Protein AF-A0A935SAB5-F1 (afdb_monomer_lite)

pLDDT: mean 73.5, std 10.61, range [36.78, 90.38]

Structure (mmCIF, N/CA/C/O backbone):
data_AF-A0A935SAB5-F1
#
_entry.id   AF-A0A935SAB5-F1
#
loop_
_atom_site.group_PDB
_atom_site.id
_atom_site.type_symbol
_atom_site.label_atom_id
_atom_site.label_alt_id
_atom_site.label_comp_id
_atom_site.label_asym_id
_atom_site.label_entity_id
_atom_site.label_seq_id
_atom_site.pdbx_PDB_ins_code
_atom_site.Cartn_x
_atom_site.Cartn_y
_atom_site.Cartn_z
_atom_site.occupancy
_atom_site.B_iso_or_equiv
_atom_site.auth_seq_id
_atom_site.auth_comp_id
_atom_site.auth_asym_id
_atom_site.auth_atom_id
_atom_site.pdbx_PDB_model_num
ATOM 1 N N . MET A 1 1 ? -14.886 -8.881 -11.255 1.00 47.62 1 MET A N 1
ATOM 2 C CA . MET A 1 1 ? -16.362 -9.005 -11.170 1.00 47.62 1 MET A CA 1
ATOM 3 C C . MET A 1 1 ? -16.833 -10.414 -10.805 1.00 47.62 1 MET A C 1
ATOM 5 O O . MET A 1 1 ? -17.696 -10.509 -9.945 1.00 47.62 1 MET A O 1
ATOM 9 N N . ALA A 1 2 ? -16.255 -11.492 -11.357 1.00 49.75 2 ALA A N 1
ATOM 10 C CA . ALA A 1 2 ? -16.643 -12.875 -11.023 1.00 49.75 2 ALA A CA 1
ATOM 11 C C . ALA A 1 2 ? -16.592 -13.196 -9.513 1.00 49.75 2 ALA A C 1
ATOM 13 O O . ALA A 1 2 ? -17.530 -13.760 -8.965 1.00 49.75 2 ALA A O 1
ATOM 14 N N . THR A 1 3 ? -15.548 -12.751 -8.812 1.00 53.59 3 THR A N 1
ATOM 15 C CA . THR A 1 3 ? -15.378 -12.942 -7.360 1.00 53.59 3 THR A CA 1
ATOM 16 C C . THR A 1 3 ? -16.497 -12.302 -6.537 1.00 53.59 3 THR A C 1
ATOM 18 O O . THR A 1 3 ? -16.946 -12.887 -5.556 1.00 53.59 3 THR A O 1
ATOM 21 N N . LEU A 1 4 ? -16.963 -11.115 -6.943 1.00 54.09 4 LEU A N 1
ATOM 22 C CA . LEU A 1 4 ? -18.023 -10.380 -6.248 1.00 54.09 4 LEU A CA 1
ATOM 23 C C . LEU A 1 4 ? -19.383 -11.049 -6.472 1.00 54.09 4 LEU A C 1
ATOM 25 O O . LEU A 1 4 ? -20.092 -11.299 -5.506 1.00 54.09 4 LEU A O 1
ATOM 29 N N . LEU A 1 5 ? -19.704 -11.424 -7.715 1.00 59.41 5 LEU A N 1
ATOM 30 C CA . LEU A 1 5 ? -20.964 -12.100 -8.049 1.00 59.41 5 LEU A CA 1
ATOM 31 C C . LEU A 1 5 ? -21.084 -13.471 -7.374 1.00 59.41 5 LEU A C 1
ATOM 33 O O . LEU A 1 5 ? -22.124 -13.792 -6.808 1.00 59.41 5 LEU A O 1
ATOM 37 N N . ILE A 1 6 ? -20.004 -14.255 -7.374 1.00 59.94 6 ILE A N 1
ATOM 38 C CA . ILE A 1 6 ? -19.988 -15.594 -6.775 1.00 59.94 6 ILE A CA 1
ATOM 39 C C . ILE A 1 6 ? -20.016 -15.512 -5.240 1.00 59.94 6 ILE A C 1
ATOM 41 O O . ILE A 1 6 ? -20.687 -16.316 -4.600 1.00 59.94 6 ILE A O 1
ATOM 45 N N . SER A 1 7 ? -19.348 -14.524 -4.633 1.00 54.41 7 SER A N 1
ATOM 46 C CA . SER A 1 7 ? -19.385 -14.348 -3.171 1.00 54.41 7 SER A CA 1
ATOM 47 C C . SER A 1 7 ? -20.744 -13.838 -2.681 1.00 54.41 7 SER A C 1
ATOM 49 O O . SER A 1 7 ? -21.218 -14.297 -1.647 1.00 54.41 7 SER A O 1
ATOM 51 N N . ILE A 1 8 ? -21.392 -12.932 -3.424 1.00 59.44 8 ILE A N 1
ATOM 52 C CA . ILE A 1 8 ? -22.736 -12.424 -3.098 1.00 59.44 8 ILE A CA 1
ATOM 53 C C . ILE A 1 8 ? -23.792 -13.522 -3.311 1.00 59.44 8 ILE A C 1
ATOM 55 O O . ILE A 1 8 ? -24.660 -13.703 -2.460 1.00 59.44 8 ILE A O 1
ATOM 59 N N . GLY A 1 9 ? -23.680 -14.313 -4.384 1.00 60.00 9 GLY A N 1
ATOM 60 C CA . GLY A 1 9 ? -24.543 -15.477 -4.616 1.00 60.00 9 GLY A CA 1
ATOM 61 C C . GLY A 1 9 ? -24.367 -16.579 -3.564 1.00 60.00 9 GLY A C 1
ATOM 62 O O . GLY A 1 9 ? -25.350 -17.148 -3.096 1.00 60.00 9 GLY A O 1
ATOM 63 N N . GLY A 1 10 ? -23.130 -16.830 -3.122 1.00 56.94 10 GLY A N 1
ATOM 64 C CA . GLY A 1 10 ? -22.835 -17.767 -2.034 1.00 56.94 10 GLY A CA 1
ATOM 65 C C . GLY A 1 10 ? -23.383 -17.321 -0.674 1.00 56.94 10 GLY A C 1
ATOM 66 O O . GLY A 1 10 ? -23.793 -18.167 0.116 1.00 56.94 10 GLY A O 1
ATOM 67 N N . LEU A 1 11 ? -23.448 -16.007 -0.424 1.00 55.75 11 LEU A N 1
ATOM 68 C CA . LEU A 1 11 ? -24.070 -15.439 0.778 1.00 55.75 11 LEU A CA 1
ATOM 69 C C . LEU A 1 11 ? -25.593 -15.636 0.791 1.00 55.75 11 LEU A C 1
ATOM 71 O O . LEU A 1 11 ? -26.170 -15.886 1.842 1.00 55.75 11 LEU A O 1
ATOM 75 N N . TYR A 1 12 ? -26.237 -15.535 -0.376 1.00 60.00 12 TYR A N 1
ATOM 76 C CA . TYR A 1 12 ? -27.690 -15.690 -0.514 1.00 60.00 12 TYR A CA 1
ATOM 77 C C . TYR A 1 12 ? -28.152 -17.146 -0.357 1.00 60.00 12 TYR A C 1
ATOM 79 O O . TYR A 1 12 ? -29.256 -17.396 0.116 1.00 60.00 12 TYR A O 1
ATOM 87 N N . LEU A 1 13 ? -27.306 -18.108 -0.742 1.00 59.59 13 LEU A N 1
ATOM 88 C CA . LEU A 1 13 ? -27.590 -19.543 -0.627 1.00 59.59 13 LEU A CA 1
ATOM 89 C C . LEU A 1 13 ? -27.297 -20.113 0.774 1.00 59.59 13 LEU A C 1
ATOM 91 O O . LEU A 1 13 ? -27.900 -21.115 1.148 1.00 59.59 13 LEU A O 1
ATOM 95 N N . TYR A 1 14 ? -26.406 -19.483 1.552 1.00 59.47 14 TYR A N 1
ATOM 96 C CA . TYR A 1 14 ? -26.033 -19.915 2.908 1.00 59.47 14 TYR A CA 1
ATOM 97 C C . TYR A 1 14 ? -25.941 -18.720 3.882 1.00 59.47 14 TYR A C 1
ATOM 99 O O . TYR A 1 14 ? -24.835 -18.308 4.243 1.00 59.47 14 TYR A O 1
ATOM 107 N N . PRO A 1 15 ? -27.083 -18.163 4.329 1.00 54.88 15 PRO A N 1
ATOM 108 C CA . PRO A 1 15 ? -27.139 -16.893 5.066 1.00 54.88 15 PRO A CA 1
ATOM 109 C C . PRO A 1 15 ? -26.496 -16.907 6.469 1.00 54.88 15 PRO A C 1
ATOM 111 O O . PRO A 1 15 ? -26.133 -15.850 6.972 1.00 54.88 15 PRO A O 1
ATOM 114 N N . GLU A 1 16 ? -26.291 -18.078 7.079 1.00 53.91 16 GLU A N 1
ATOM 115 C CA . GLU A 1 16 ? -25.794 -18.227 8.465 1.00 53.91 16 GLU A CA 1
ATOM 116 C C . GLU A 1 16 ? -24.406 -18.905 8.551 1.00 53.91 16 GLU A C 1
ATOM 118 O O . GLU A 1 16 ? -23.943 -19.259 9.634 1.00 53.91 16 GLU A O 1
ATOM 123 N N . SER A 1 17 ? -23.714 -19.132 7.423 1.00 60.28 17 SER A N 1
ATOM 124 C CA . SER A 1 17 ? -22.485 -19.942 7.406 1.00 60.28 17 SER A CA 1
ATOM 125 C C . SER A 1 17 ? -21.301 -19.275 6.703 1.00 60.28 17 SER A C 1
ATOM 127 O O . SER A 1 17 ? -21.363 -18.895 5.534 1.00 60.28 17 SER A O 1
ATOM 129 N N . ILE A 1 18 ? -20.156 -19.243 7.398 1.00 61.41 18 ILE A N 1
ATOM 130 C CA . ILE A 1 18 ? -18.838 -18.782 6.904 1.00 61.41 18 ILE A CA 1
ATOM 131 C C . ILE A 1 18 ? -18.375 -19.589 5.671 1.00 61.41 18 ILE A C 1
ATOM 133 O O . ILE A 1 18 ? -17.545 -19.133 4.879 1.00 61.41 18 ILE A O 1
ATOM 137 N N . ILE A 1 19 ? -18.958 -20.773 5.471 1.00 69.38 19 ILE A N 1
ATOM 138 C CA . ILE A 1 19 ? -18.684 -21.681 4.359 1.00 69.38 19 ILE A CA 1
ATOM 139 C C . ILE A 1 19 ? -19.044 -21.031 3.011 1.00 69.38 19 ILE A C 1
ATOM 141 O O . ILE A 1 19 ? -18.269 -21.148 2.063 1.00 69.38 19 ILE A O 1
ATOM 145 N N . GLY A 1 20 ? -20.149 -20.280 2.925 1.00 66.75 20 GLY A N 1
ATOM 146 C CA . GLY A 1 20 ? -20.590 -19.618 1.687 1.00 66.75 20 GLY A CA 1
ATOM 147 C C . GLY A 1 20 ? -19.532 -18.670 1.094 1.00 66.75 20 GLY A C 1
ATOM 148 O O . GLY A 1 20 ? -19.089 -18.879 -0.041 1.00 66.75 20 GLY A O 1
ATOM 149 N N . PRO A 1 21 ? -19.039 -17.675 1.858 1.00 68.06 21 PRO A N 1
ATOM 150 C CA . PRO A 1 21 ? -17.931 -16.815 1.439 1.00 68.06 21 PRO A CA 1
ATOM 151 C C . PRO A 1 21 ? -16.634 -17.566 1.097 1.00 68.06 21 PRO A C 1
ATOM 153 O O . PRO A 1 21 ? -15.931 -17.178 0.160 1.00 68.06 21 PRO A O 1
ATOM 156 N N . MET A 1 22 ? -16.289 -18.625 1.843 1.00 73.69 22 MET A N 1
ATOM 157 C CA . MET A 1 22 ? -15.061 -19.398 1.606 1.00 73.69 22 MET A CA 1
ATOM 158 C C . MET A 1 22 ? -15.106 -20.141 0.269 1.00 73.69 22 MET A C 1
ATOM 160 O O . MET A 1 22 ? -14.193 -19.990 -0.546 1.00 73.69 22 MET A O 1
ATOM 164 N N . TYR A 1 23 ? -16.184 -20.884 0.006 1.00 74.75 23 TYR A N 1
ATOM 165 C CA . TYR A 1 23 ? -16.360 -21.587 -1.265 1.00 74.75 23 TYR A CA 1
ATOM 166 C C . TYR A 1 23 ? -16.525 -20.616 -2.433 1.00 74.75 23 TYR A C 1
ATOM 168 O O . TYR A 1 23 ? -15.994 -20.869 -3.514 1.00 74.75 23 TYR A O 1
ATOM 176 N N . GLY A 1 24 ? -17.171 -19.466 -2.218 1.00 71.75 24 GLY A N 1
ATOM 177 C CA . GLY A 1 24 ? -17.286 -18.437 -3.246 1.00 71.75 24 GLY A CA 1
ATOM 178 C C . GLY A 1 24 ? -15.927 -17.882 -3.692 1.00 71.75 24 GLY A C 1
ATOM 179 O O . GLY A 1 24 ? -15.671 -17.728 -4.891 1.00 71.75 24 GLY A O 1
ATOM 180 N N . ARG A 1 25 ? -15.003 -17.654 -2.749 1.00 73.19 25 ARG A N 1
ATOM 181 C CA . ARG A 1 25 ? -13.617 -17.252 -3.050 1.00 73.19 25 ARG A CA 1
ATOM 182 C C . ARG A 1 25 ? -12.819 -18.361 -3.736 1.00 73.19 25 ARG A C 1
ATOM 184 O O . ARG A 1 25 ? -12.090 -18.077 -4.682 1.00 73.19 25 ARG A O 1
ATOM 191 N N . LEU A 1 26 ? -12.980 -19.610 -3.303 1.00 79.38 26 LEU A N 1
ATOM 192 C CA . LEU A 1 26 ? -12.281 -20.751 -3.898 1.00 79.38 26 LEU A CA 1
ATOM 193 C C . LEU A 1 26 ? -12.718 -20.989 -5.354 1.00 79.38 26 LEU A C 1
ATOM 195 O O . LEU A 1 26 ? -11.876 -21.077 -6.246 1.00 79.38 26 LEU A O 1
ATOM 199 N N . LEU A 1 27 ? -14.030 -21.019 -5.611 1.00 78.94 27 LEU A N 1
ATOM 200 C CA . LEU A 1 27 ? -14.593 -21.237 -6.948 1.00 78.94 27 LEU A CA 1
ATOM 201 C C . LEU A 1 27 ? -14.247 -20.103 -7.911 1.00 78.94 27 LEU A C 1
ATOM 203 O O . LEU A 1 27 ? -13.854 -20.348 -9.050 1.00 78.94 27 LEU A O 1
ATOM 207 N N . SER A 1 28 ? -14.346 -18.854 -7.457 1.00 75.12 28 SER A N 1
ATOM 208 C CA . SER A 1 28 ? -13.940 -17.713 -8.280 1.00 75.12 28 SER A CA 1
ATOM 209 C C . SER A 1 28 ? -12.442 -17.730 -8.594 1.00 75.12 28 SER A C 1
ATOM 211 O O . SER A 1 28 ? -12.066 -17.451 -9.732 1.00 75.12 28 SER A O 1
ATOM 213 N N . GLY A 1 29 ? -11.595 -18.123 -7.636 1.00 78.75 29 GLY A N 1
ATOM 214 C CA . GLY A 1 29 ? -10.169 -18.347 -7.868 1.00 78.75 29 GLY A CA 1
ATOM 215 C C . GLY A 1 29 ? -9.909 -19.424 -8.924 1.00 78.75 29 GLY A C 1
ATOM 216 O O . GLY A 1 29 ? -9.123 -19.200 -9.842 1.00 78.75 29 GLY A O 1
ATOM 217 N N . ALA A 1 30 ? -10.623 -20.550 -8.852 1.00 83.94 30 ALA A N 1
ATOM 218 C CA . ALA A 1 30 ? -10.507 -21.636 -9.823 1.00 83.94 30 ALA A CA 1
ATOM 219 C C . ALA A 1 30 ? -10.911 -21.201 -11.244 1.00 83.94 30 ALA A C 1
ATOM 221 O O . ALA A 1 30 ? -10.199 -21.493 -12.202 1.00 83.94 30 ALA A O 1
ATOM 222 N N . ILE A 1 31 ? -12.004 -20.446 -11.392 1.00 83.94 31 ILE A N 1
ATOM 223 C CA . ILE A 1 31 ? -12.450 -19.931 -12.698 1.00 83.94 31 ILE A CA 1
ATOM 224 C C . ILE A 1 31 ? -11.407 -18.980 -13.297 1.00 83.94 31 ILE A C 1
ATOM 226 O O . ILE A 1 31 ? -11.062 -19.104 -14.473 1.00 83.94 31 ILE A O 1
ATOM 230 N N . ILE A 1 32 ? -10.871 -18.055 -12.492 1.00 83.62 32 ILE A N 1
ATOM 231 C CA . ILE A 1 32 ? -9.823 -17.128 -12.941 1.00 83.62 32 ILE A CA 1
ATOM 232 C C . ILE A 1 32 ? -8.566 -17.903 -13.346 1.00 83.62 32 ILE A C 1
ATOM 234 O O . ILE A 1 32 ? -7.975 -17.591 -14.377 1.00 83.62 32 ILE A O 1
ATOM 238 N N . PHE A 1 33 ? -8.181 -18.926 -12.578 1.00 85.31 33 PHE A N 1
ATOM 239 C CA . PHE A 1 33 ? -7.038 -19.779 -12.891 1.00 85.31 33 PHE A CA 1
ATOM 240 C C . PHE A 1 33 ? -7.212 -20.497 -14.235 1.00 85.31 33 PHE A C 1
ATOM 242 O O . PHE A 1 33 ? -6.309 -20.456 -15.068 1.00 85.31 33 PHE A O 1
ATOM 249 N N . ILE A 1 34 ? -8.387 -21.084 -14.485 1.00 87.75 34 ILE A N 1
ATOM 250 C CA . ILE A 1 34 ? -8.698 -21.759 -15.751 1.00 87.75 34 ILE A CA 1
ATOM 251 C C . ILE A 1 34 ? -8.645 -20.764 -1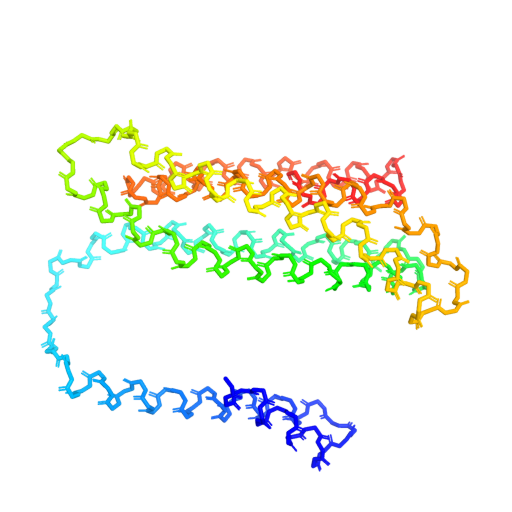6.917 1.00 87.75 34 ILE A C 1
ATOM 253 O O . ILE A 1 34 ? -7.966 -21.016 -17.911 1.00 87.75 34 ILE A O 1
ATOM 257 N N . MET A 1 35 ? -9.301 -19.606 -16.791 1.00 85.25 35 MET A N 1
ATOM 258 C CA . MET A 1 35 ? -9.272 -18.566 -17.826 1.00 85.25 35 MET A CA 1
ATOM 259 C C . MET A 1 35 ? -7.850 -18.067 -18.107 1.00 85.25 35 MET A C 1
ATOM 261 O O . MET A 1 35 ? -7.454 -17.951 -19.267 1.00 85.25 35 MET A O 1
ATOM 265 N N . ALA A 1 36 ? -7.073 -17.789 -17.057 1.00 83.31 36 ALA A N 1
ATOM 266 C CA . ALA A 1 36 ? -5.693 -17.338 -17.183 1.00 83.31 36 ALA A CA 1
ATOM 267 C C . ALA A 1 36 ? -4.823 -18.399 -17.864 1.00 83.31 36 ALA A C 1
ATOM 269 O O . ALA A 1 36 ? -4.041 -18.058 -18.747 1.00 83.31 36 ALA A O 1
ATOM 270 N N . HIS A 1 37 ? -5.000 -19.677 -17.514 1.00 84.75 37 HIS A N 1
ATOM 271 C CA . HIS A 1 37 ? -4.293 -20.789 -18.141 1.00 84.75 37 HIS A CA 1
ATOM 272 C C . HIS A 1 37 ? -4.598 -20.885 -19.642 1.00 84.75 37 HIS A C 1
ATOM 274 O O . HIS A 1 37 ? -3.669 -20.956 -20.444 1.00 84.75 37 HIS A O 1
ATOM 280 N N . PHE A 1 38 ? -5.871 -20.791 -20.045 1.00 86.69 38 PHE A N 1
ATOM 281 C CA . PHE A 1 38 ? -6.254 -20.787 -21.464 1.00 86.69 38 PHE A CA 1
ATOM 282 C C . PHE A 1 38 ? -5.609 -19.638 -22.248 1.00 86.69 38 PHE A C 1
ATOM 284 O O . PHE A 1 38 ? -5.128 -19.840 -23.363 1.00 86.69 38 PHE A O 1
ATOM 291 N N . ILE A 1 39 ? -5.564 -18.437 -21.667 1.00 86.00 39 ILE A N 1
ATOM 292 C CA . ILE A 1 39 ? -4.906 -17.279 -22.286 1.00 86.00 39 ILE A CA 1
ATOM 293 C C . ILE A 1 39 ? -3.393 -17.517 -22.390 1.00 86.00 39 ILE A C 1
ATOM 295 O O . ILE A 1 39 ? -2.808 -17.275 -23.445 1.00 86.00 39 ILE A O 1
ATOM 299 N N . PHE A 1 40 ? -2.763 -18.035 -21.333 1.00 82.44 40 PHE A N 1
ATOM 300 C CA . PHE A 1 40 ? -1.322 -18.295 -21.304 1.00 82.44 40 PHE A CA 1
ATOM 301 C C . PHE A 1 40 ? -0.888 -19.341 -22.330 1.00 82.44 40 PHE A C 1
ATOM 303 O O . PHE A 1 40 ? 0.136 -19.159 -22.979 1.00 82.44 40 PHE A O 1
ATOM 310 N N . VAL A 1 41 ? -1.668 -20.409 -22.510 1.00 83.06 41 VAL A N 1
ATOM 311 C CA . VAL A 1 41 ? -1.383 -21.446 -23.515 1.00 83.06 41 VAL A CA 1
ATOM 312 C C . VAL A 1 41 ? -1.586 -20.911 -24.935 1.00 83.06 41 VAL A C 1
ATOM 314 O O . VAL A 1 41 ? -0.841 -21.276 -25.839 1.00 83.06 41 VAL A O 1
ATOM 317 N N . LYS A 1 42 ? -2.563 -20.018 -25.143 1.00 81.62 42 LYS A N 1
ATOM 318 C CA . LYS A 1 42 ? -2.869 -19.462 -26.469 1.00 81.62 42 LYS A CA 1
ATOM 319 C C . LYS A 1 42 ? -1.864 -18.404 -26.941 1.00 81.62 42 LYS A C 1
ATOM 321 O O . LYS A 1 42 ? -1.620 -18.310 -28.140 1.00 81.62 42 LYS A O 1
ATOM 326 N N . TYR A 1 43 ? -1.311 -17.602 -26.030 1.00 82.25 43 TYR A N 1
ATOM 327 C CA . TYR A 1 43 ? -0.453 -16.456 -26.373 1.00 82.25 43 TYR A CA 1
ATOM 328 C C . TYR A 1 43 ? 0.991 -16.561 -25.853 1.00 82.25 43 TYR A C 1
ATOM 330 O O . TYR A 1 43 ? 1.817 -15.714 -26.186 1.00 82.25 43 TYR A O 1
ATOM 338 N N . GLY A 1 44 ? 1.316 -17.567 -25.039 1.00 75.38 44 GLY A N 1
ATOM 339 C CA . GLY A 1 44 ? 2.631 -17.727 -24.422 1.00 75.38 44 GLY A CA 1
ATOM 340 C C . GLY A 1 44 ? 3.460 -18.847 -25.049 1.00 75.38 44 GLY A C 1
ATOM 341 O O . GLY A 1 44 ? 2.968 -19.939 -25.309 1.00 75.38 44 GLY A O 1
ATOM 342 N N . SER A 1 45 ? 4.760 -18.606 -25.227 1.00 72.94 45 SER A N 1
ATOM 343 C CA . SER A 1 45 ? 5.741 -19.663 -25.495 1.00 72.94 45 SER A CA 1
ATOM 344 C C . SER A 1 45 ? 6.439 -20.055 -24.194 1.00 72.94 45 SER A C 1
ATOM 346 O O . SER A 1 45 ? 7.096 -19.213 -23.575 1.00 72.94 45 SER A O 1
ATOM 348 N N . PHE A 1 46 ? 6.342 -21.319 -23.783 1.00 69.94 46 PHE A N 1
ATOM 349 C CA . PHE A 1 46 ? 7.057 -21.811 -22.605 1.00 69.94 46 PHE A CA 1
ATOM 350 C C . PHE A 1 46 ? 8.550 -21.960 -22.935 1.00 69.94 46 PHE A C 1
ATOM 352 O O . PHE A 1 46 ? 8.942 -22.845 -23.694 1.00 69.94 46 PHE A O 1
ATOM 359 N N . LYS A 1 47 ? 9.395 -21.084 -22.383 1.00 75.19 47 LYS A N 1
ATOM 360 C CA . LYS A 1 47 ? 10.858 -21.193 -22.475 1.00 75.19 47 LYS A CA 1
ATOM 361 C C . LYS A 1 47 ? 11.438 -21.321 -21.076 1.00 75.19 47 LYS A C 1
ATOM 363 O O . LYS A 1 47 ? 11.413 -20.373 -20.297 1.00 75.19 47 LYS A O 1
ATOM 368 N N . PHE A 1 48 ? 11.962 -22.499 -20.760 1.00 72.56 48 PHE A N 1
ATOM 369 C CA . PHE A 1 48 ? 12.625 -22.748 -19.489 1.00 72.56 48 PHE A CA 1
ATOM 370 C C . PHE A 1 48 ? 14.115 -22.423 -19.624 1.00 72.56 48 PHE A C 1
ATOM 372 O O . PHE A 1 48 ? 14.892 -23.261 -20.074 1.00 72.56 48 PHE A O 1
ATOM 379 N N . ASN A 1 49 ? 14.512 -21.198 -19.267 1.00 76.31 49 ASN A N 1
ATOM 380 C CA . ASN A 1 49 ? 15.924 -20.826 -19.197 1.00 76.31 49 ASN A CA 1
ATOM 381 C C . ASN A 1 49 ? 16.387 -20.785 -17.729 1.00 76.31 49 ASN A C 1
ATOM 383 O O . ASN A 1 49 ? 15.962 -19.928 -16.954 1.00 76.31 49 ASN A O 1
ATOM 387 N N . LYS A 1 50 ? 17.265 -21.727 -17.355 1.00 75.62 50 LYS A N 1
ATOM 388 C CA . LYS A 1 50 ? 17.837 -21.833 -16.002 1.00 75.62 50 LYS A CA 1
ATOM 389 C C . LYS A 1 50 ? 18.789 -20.686 -15.653 1.00 75.62 50 LYS A C 1
ATOM 391 O O . LYS A 1 50 ? 19.066 -20.478 -14.478 1.00 75.62 50 LYS A O 1
ATOM 396 N N . GLU A 1 51 ? 19.250 -19.940 -16.647 1.00 81.88 51 GLU A N 1
ATOM 397 C CA . GLU A 1 51 ? 20.181 -18.822 -16.496 1.00 81.88 51 GLU A CA 1
ATOM 398 C C . GLU A 1 51 ? 19.590 -17.666 -15.668 1.00 81.88 51 GLU A C 1
ATOM 400 O O . GLU A 1 51 ? 20.308 -17.028 -14.907 1.00 81.88 51 GLU A O 1
ATOM 405 N N . PHE A 1 52 ? 18.264 -17.468 -15.702 1.00 76.38 52 PHE A N 1
ATOM 406 C CA . PHE A 1 52 ? 17.584 -16.408 -14.939 1.00 76.38 52 PHE A CA 1
ATOM 407 C C . PHE A 1 52 ? 17.228 -16.790 -13.493 1.00 76.38 52 PHE A C 1
ATOM 409 O O . PHE A 1 52 ? 16.898 -15.918 -12.689 1.00 76.38 52 PHE A O 1
ATOM 416 N N . LEU A 1 53 ? 17.272 -18.078 -13.124 1.00 82.00 53 LEU A N 1
ATOM 417 C CA . LEU A 1 53 ? 16.911 -18.530 -11.772 1.00 82.00 53 LEU A CA 1
ATOM 418 C C . LEU A 1 53 ? 17.696 -17.847 -10.635 1.00 82.00 53 LEU A C 1
ATOM 420 O O . LEU A 1 53 ? 17.054 -17.476 -9.647 1.00 82.00 53 LEU A O 1
ATOM 424 N N . PRO A 1 54 ? 19.035 -17.688 -10.701 1.00 84.12 54 PRO A N 1
ATOM 425 C CA . PRO A 1 54 ? 19.777 -17.041 -9.621 1.00 84.12 54 PRO A CA 1
ATOM 426 C C . PRO A 1 54 ? 19.384 -15.569 -9.439 1.00 84.12 54 PRO A C 1
ATOM 428 O O . PRO A 1 54 ? 19.159 -15.150 -8.304 1.00 84.12 54 PRO A O 1
ATOM 431 N N . GLU A 1 55 ? 19.204 -14.815 -10.529 1.00 80.19 55 GLU A N 1
ATOM 432 C CA . GLU A 1 55 ? 18.760 -13.414 -10.474 1.00 80.19 55 GLU A CA 1
ATOM 433 C C . GLU A 1 55 ? 17.348 -13.284 -9.891 1.00 80.19 55 GLU A C 1
ATOM 435 O O . GLU A 1 55 ? 17.104 -12.458 -9.008 1.00 80.19 55 GLU A O 1
ATOM 440 N N . ILE A 1 56 ? 16.424 -14.147 -10.331 1.00 82.00 56 ILE A N 1
ATOM 441 C CA . ILE A 1 56 ? 15.056 -14.198 -9.805 1.00 82.00 56 ILE A CA 1
ATOM 442 C C . ILE A 1 56 ? 15.089 -14.496 -8.309 1.00 82.00 56 ILE A C 1
ATOM 444 O O . ILE A 1 56 ? 14.435 -13.809 -7.531 1.00 82.00 56 ILE A O 1
ATOM 448 N N . LYS A 1 57 ? 15.875 -15.484 -7.871 1.00 82.50 57 LYS A N 1
ATOM 449 C CA . LYS A 1 57 ? 15.973 -15.837 -6.452 1.00 82.50 57 LYS A CA 1
ATOM 450 C C . LYS A 1 57 ? 16.548 -14.688 -5.621 1.00 82.50 57 LYS A C 1
ATOM 452 O O . LYS A 1 57 ? 16.022 -14.414 -4.543 1.00 82.50 57 LYS A O 1
ATOM 457 N N . GLN A 1 58 ? 17.587 -14.011 -6.110 1.00 81.62 58 GLN A N 1
ATOM 458 C CA . GLN A 1 58 ? 18.219 -12.883 -5.421 1.00 81.62 58 GLN A CA 1
ATOM 459 C C . GLN A 1 58 ? 17.273 -11.684 -5.277 1.00 81.62 58 GLN A C 1
ATOM 461 O O . GLN A 1 58 ? 17.310 -10.999 -4.257 1.00 81.62 58 GLN A O 1
ATOM 466 N N . PHE A 1 59 ? 16.395 -11.450 -6.255 1.00 79.31 59 PHE A N 1
ATOM 467 C CA . PHE A 1 59 ? 15.387 -10.394 -6.185 1.00 79.31 59 PHE A CA 1
ATOM 468 C C . PHE A 1 59 ? 14.169 -10.800 -5.340 1.00 79.31 59 PHE A C 1
ATOM 470 O O . PHE A 1 59 ? 13.757 -10.066 -4.439 1.00 79.31 59 PHE A O 1
ATOM 477 N N . CYS A 1 60 ? 13.603 -11.982 -5.600 1.00 82.06 60 CYS A N 1
ATOM 478 C CA . CYS A 1 60 ? 12.350 -12.434 -5.004 1.00 82.06 60 CYS A CA 1
ATOM 479 C C . CYS A 1 60 ? 12.484 -12.810 -3.529 1.00 82.06 60 CYS A C 1
ATOM 481 O O . CYS A 1 60 ? 11.550 -12.544 -2.781 1.00 82.06 60 CYS A O 1
ATOM 483 N N . MET A 1 61 ? 13.601 -13.397 -3.077 1.00 81.31 61 MET A N 1
ATOM 484 C CA . MET A 1 61 ? 13.732 -13.795 -1.666 1.00 81.31 61 MET A CA 1
ATOM 485 C C . MET A 1 61 ? 13.653 -12.599 -0.704 1.00 81.31 61 MET A C 1
ATOM 487 O O . MET A 1 61 ? 12.794 -12.619 0.178 1.00 81.31 61 MET A O 1
ATOM 491 N N . PRO A 1 62 ? 14.462 -11.531 -0.859 1.00 81.31 62 PRO A N 1
ATOM 492 C CA . PRO A 1 62 ? 14.356 -10.357 0.006 1.00 81.31 62 PRO A CA 1
ATOM 493 C C . PRO A 1 62 ? 13.003 -9.652 -0.129 1.00 81.31 62 PRO A C 1
ATOM 495 O O . PRO A 1 62 ? 12.465 -9.163 0.862 1.00 81.31 62 PRO A O 1
ATOM 498 N N . PHE A 1 63 ? 12.428 -9.631 -1.336 1.00 79.88 63 PHE A N 1
ATOM 499 C CA . PHE A 1 63 ? 11.105 -9.057 -1.566 1.00 79.88 63 PHE A CA 1
ATOM 500 C C . PHE A 1 63 ? 10.001 -9.820 -0.820 1.00 79.88 63 PHE A C 1
ATOM 502 O O . PHE A 1 63 ? 9.109 -9.204 -0.246 1.00 79.88 63 PHE A O 1
ATOM 509 N N . LEU A 1 64 ? 10.081 -11.151 -0.769 1.00 83.25 64 LEU A N 1
ATOM 510 C CA . LEU A 1 64 ? 9.127 -11.990 -0.048 1.00 83.25 64 LEU A CA 1
ATOM 511 C C . LEU A 1 64 ? 9.179 -11.701 1.457 1.00 83.25 64 LEU A C 1
ATOM 513 O O . LEU A 1 64 ? 8.135 -11.487 2.070 1.00 83.25 64 LEU A O 1
ATOM 517 N N . PHE A 1 65 ? 10.381 -11.597 2.036 1.00 81.38 65 PHE A N 1
ATOM 518 C CA . PHE A 1 65 ? 10.541 -11.172 3.430 1.00 81.38 65 PHE A CA 1
ATOM 519 C C . PHE A 1 65 ? 9.980 -9.773 3.675 1.00 81.38 65 PHE A C 1
ATOM 521 O O . PHE A 1 65 ? 9.250 -9.581 4.639 1.00 81.38 65 PHE A O 1
ATOM 528 N N . TYR A 1 66 ? 10.256 -8.824 2.781 1.00 80.44 66 TYR A N 1
ATOM 529 C CA . TYR A 1 66 ? 9.698 -7.477 2.858 1.00 80.44 66 TYR A CA 1
ATOM 530 C C . TYR A 1 66 ? 8.155 -7.489 2.892 1.00 80.44 66 TYR A C 1
ATOM 532 O O . TYR A 1 66 ? 7.555 -6.886 3.783 1.00 80.44 66 TYR A O 1
ATOM 540 N N . VAL A 1 67 ? 7.508 -8.216 1.975 1.00 80.00 67 VAL A N 1
ATOM 541 C CA . VAL A 1 67 ? 6.038 -8.309 1.911 1.00 80.00 67 VAL A CA 1
ATOM 542 C C . VAL A 1 67 ? 5.466 -8.983 3.159 1.00 80.00 67 VAL A C 1
ATOM 544 O O . VAL A 1 67 ? 4.471 -8.508 3.707 1.00 80.00 67 VAL A O 1
ATOM 547 N N . LEU A 1 68 ? 6.096 -10.059 3.642 1.00 80.88 68 LEU A N 1
ATOM 548 C CA . LEU A 1 68 ? 5.674 -10.734 4.871 1.00 80.88 68 LEU A CA 1
ATOM 549 C C . LEU A 1 68 ? 5.806 -9.824 6.095 1.00 80.88 68 LEU A C 1
ATOM 551 O O . LEU A 1 68 ? 4.873 -9.747 6.889 1.00 80.88 68 LEU A O 1
ATOM 555 N N . SER A 1 69 ? 6.923 -9.108 6.239 1.00 76.06 69 SER A N 1
ATOM 556 C CA . SER A 1 69 ? 7.124 -8.154 7.333 1.00 76.06 69 SER A CA 1
ATOM 557 C C . SER A 1 69 ? 6.091 -7.030 7.298 1.00 76.06 69 SER A C 1
ATOM 559 O O . SER A 1 69 ? 5.490 -6.734 8.328 1.00 76.06 69 SER A O 1
ATOM 561 N N . GLY A 1 70 ? 5.822 -6.458 6.119 1.00 75.00 70 GLY A N 1
ATOM 562 C CA . GLY A 1 70 ? 4.777 -5.446 5.951 1.00 75.00 70 GLY A CA 1
ATOM 563 C C . GLY A 1 70 ? 3.385 -5.968 6.320 1.00 75.00 70 GLY A C 1
ATOM 564 O O . GLY A 1 70 ? 2.611 -5.272 6.977 1.00 75.00 70 GLY A O 1
ATOM 565 N N . TRP A 1 71 ? 3.074 -7.217 5.964 1.00 77.00 71 TRP A N 1
ATOM 566 C CA . TRP A 1 71 ? 1.810 -7.846 6.342 1.00 77.00 71 TRP A CA 1
ATOM 567 C C . TRP A 1 71 ? 1.698 -8.073 7.855 1.00 77.00 71 TRP A C 1
ATOM 569 O O . TRP A 1 71 ? 0.669 -7.740 8.440 1.00 77.00 71 TRP A O 1
ATOM 579 N N . ILE A 1 72 ? 2.755 -8.582 8.499 1.00 76.00 72 ILE A N 1
ATOM 580 C CA . ILE A 1 72 ? 2.798 -8.790 9.955 1.00 76.00 72 ILE A CA 1
ATOM 581 C C . ILE A 1 72 ? 2.587 -7.463 10.692 1.00 76.00 72 ILE A C 1
ATOM 583 O O . ILE A 1 72 ? 1.740 -7.401 11.580 1.00 76.00 72 ILE A O 1
ATOM 587 N N . LEU A 1 73 ? 3.291 -6.399 10.292 1.00 73.56 73 LEU A N 1
ATOM 588 C CA . LEU A 1 73 ? 3.132 -5.059 10.873 1.00 73.56 73 LEU A CA 1
ATOM 589 C C . LEU A 1 73 ? 1.703 -4.541 10.712 1.00 73.56 73 LEU A C 1
ATOM 591 O O . LEU A 1 73 ? 1.093 -4.094 11.673 1.00 73.56 73 LEU A O 1
ATOM 595 N N . SER A 1 74 ? 1.110 -4.698 9.527 1.00 70.69 74 SER A N 1
ATOM 596 C CA . SER A 1 74 ? -0.267 -4.256 9.282 1.00 70.69 74 SER A CA 1
ATOM 597 C C . SER A 1 74 ? -1.301 -4.939 10.195 1.00 70.69 74 SER A C 1
ATOM 599 O O . SER A 1 74 ? -2.348 -4.350 10.490 1.00 70.69 74 SER A O 1
ATOM 601 N N . GLN A 1 75 ? -1.024 -6.173 10.639 1.00 70.88 75 GLN A N 1
ATOM 602 C CA . GLN A 1 75 ? -1.901 -6.938 11.530 1.00 70.88 75 GLN A CA 1
ATOM 603 C C . GLN A 1 75 ? -1.580 -6.749 13.020 1.00 70.88 75 GLN A C 1
ATOM 605 O O . GLN A 1 75 ? -2.503 -6.827 13.835 1.00 70.88 75 GLN A O 1
ATOM 610 N N . ILE A 1 76 ? -0.318 -6.500 13.394 1.00 70.69 76 ILE A N 1
ATOM 611 C CA . ILE A 1 76 ? 0.104 -6.456 14.804 1.00 70.69 76 ILE A CA 1
ATOM 612 C C . ILE A 1 76 ? -0.630 -5.366 15.586 1.00 70.69 76 ILE A C 1
ATOM 614 O O . ILE A 1 76 ? -1.069 -5.613 16.710 1.00 70.69 76 ILE A O 1
ATOM 618 N N . ASP A 1 77 ? -0.874 -4.214 14.957 1.00 65.62 77 ASP A N 1
ATOM 619 C CA . ASP A 1 77 ? -1.611 -3.109 15.569 1.00 65.62 77 ASP A CA 1
ATOM 620 C C . ASP A 1 77 ? -3.031 -3.525 15.947 1.00 65.62 77 ASP A C 1
ATOM 622 O O . ASP A 1 77 ? -3.521 -3.178 17.017 1.00 65.62 77 ASP A O 1
ATOM 626 N N . ARG A 1 78 ? -3.693 -4.326 15.103 1.00 67.56 78 ARG A N 1
ATOM 627 C CA . ARG A 1 78 ? -5.066 -4.785 15.344 1.00 67.56 78 ARG A CA 1
ATOM 628 C C . ARG A 1 78 ? -5.131 -5.766 16.512 1.00 67.56 78 ARG A C 1
ATOM 630 O O . ARG A 1 78 ? -6.018 -5.641 17.353 1.00 67.56 78 ARG A O 1
ATOM 637 N N . PHE A 1 79 ? -4.178 -6.696 16.590 1.00 68.81 79 PHE A N 1
ATOM 638 C CA . PHE A 1 79 ? -4.073 -7.641 17.708 1.00 68.81 79 PHE A CA 1
ATOM 639 C C . PHE A 1 79 ? -3.753 -6.934 19.033 1.00 68.81 79 PHE A C 1
ATOM 641 O O . PHE A 1 79 ? -4.351 -7.245 20.067 1.00 68.81 79 PHE A O 1
ATOM 648 N N . MET A 1 80 ? -2.860 -5.943 18.995 1.00 65.38 80 MET A N 1
ATOM 649 C CA . MET A 1 80 ? -2.535 -5.103 20.149 1.00 65.38 80 MET A CA 1
ATOM 650 C C . MET A 1 80 ? -3.743 -4.264 20.583 1.00 65.38 80 MET A C 1
ATOM 652 O O . MET A 1 80 ? -4.108 -4.271 21.752 1.00 65.38 80 MET A O 1
ATOM 656 N N . LEU A 1 81 ? -4.436 -3.593 19.662 1.00 64.62 81 LEU A N 1
ATOM 657 C CA . LEU A 1 81 ? -5.627 -2.794 19.974 1.00 64.62 81 LEU A CA 1
ATOM 658 C C . LEU A 1 81 ? -6.752 -3.636 20.597 1.00 64.62 81 LEU A C 1
ATOM 660 O O . LEU A 1 81 ? -7.362 -3.207 21.575 1.00 64.62 81 LEU A O 1
ATOM 664 N N . GLN A 1 82 ? -6.979 -4.851 20.090 1.00 65.38 82 GLN A N 1
ATOM 665 C CA . GLN A 1 82 ? -8.025 -5.755 20.579 1.00 65.38 82 GLN A CA 1
ATOM 666 C C . GLN A 1 82 ? -7.807 -6.229 22.025 1.00 65.38 82 GLN A C 1
ATOM 668 O O . GLN A 1 82 ? -8.774 -6.574 22.701 1.00 65.38 82 GLN A O 1
ATOM 673 N N . SER A 1 83 ? -6.563 -6.229 22.511 1.00 62.84 83 SER A N 1
ATOM 674 C CA . SER A 1 83 ? -6.225 -6.713 23.857 1.00 62.84 83 SER A CA 1
ATOM 675 C C . SER A 1 83 ? -6.376 -5.645 24.951 1.00 62.84 83 SER A C 1
ATOM 677 O O . SER A 1 83 ? -6.393 -5.985 26.129 1.00 62.84 83 SER A O 1
ATOM 679 N N . TYR A 1 84 ? -6.486 -4.361 24.582 1.00 58.41 84 TYR A N 1
ATOM 680 C CA . TYR A 1 84 ? -6.411 -3.232 25.523 1.00 58.41 84 TYR A CA 1
ATOM 681 C C . TYR A 1 84 ? -7.595 -2.25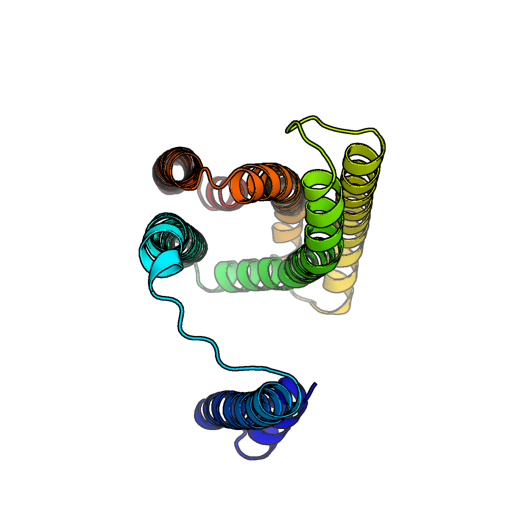0 25.454 1.00 58.41 84 TYR A C 1
ATOM 683 O O . TYR A 1 84 ? -7.591 -1.270 26.195 1.00 58.41 84 TYR A O 1
ATOM 691 N N . ILE A 1 85 ? -8.563 -2.444 24.552 1.00 62.41 85 ILE A N 1
ATOM 692 C CA . ILE A 1 85 ? -9.689 -1.517 24.339 1.00 62.41 85 ILE A CA 1
ATOM 693 C C . ILE A 1 85 ? -11.015 -2.241 24.578 1.00 62.41 85 ILE A C 1
ATOM 695 O O . ILE A 1 85 ? -11.180 -3.399 24.189 1.00 62.41 85 ILE A O 1
ATOM 699 N N . ASP A 1 86 ? -11.969 -1.540 25.190 1.00 61.94 86 ASP A N 1
ATOM 700 C CA . ASP A 1 86 ? -13.326 -2.037 25.390 1.00 61.94 86 ASP A CA 1
ATOM 701 C C . ASP A 1 86 ? -14.024 -2.313 24.045 1.00 61.94 86 ASP A C 1
ATOM 703 O O . ASP A 1 86 ? -13.885 -1.568 23.072 1.00 61.94 86 ASP A O 1
ATOM 707 N N . LYS A 1 87 ? -14.803 -3.399 23.963 1.00 61.16 87 LYS A N 1
ATOM 708 C CA . LYS A 1 87 ? -15.344 -3.929 22.686 1.00 61.16 87 LYS A CA 1
ATOM 709 C C . LYS A 1 87 ? -16.156 -2.910 21.868 1.00 61.16 87 LYS A C 1
ATOM 711 O O . LYS A 1 87 ? -16.295 -3.070 20.655 1.00 61.16 87 LYS A O 1
ATOM 716 N N . VAL A 1 88 ? -16.715 -1.892 22.521 1.00 56.19 88 VAL A N 1
ATOM 717 C CA . VAL A 1 88 ? -17.537 -0.849 21.890 1.00 56.19 88 VAL A CA 1
ATOM 718 C C . VAL A 1 88 ? -16.679 0.137 21.089 1.00 56.19 88 VAL A C 1
ATOM 720 O O . VAL A 1 88 ? -17.017 0.429 19.942 1.00 56.19 88 VAL A O 1
ATOM 723 N N . ASP A 1 89 ? -15.535 0.564 21.624 1.00 64.12 89 ASP A N 1
ATOM 724 C CA . ASP A 1 89 ? -14.631 1.510 20.953 1.00 64.12 89 ASP A CA 1
ATOM 725 C C . ASP A 1 89 ? -13.843 0.844 19.820 1.00 64.12 89 ASP A C 1
ATOM 727 O O . ASP A 1 89 ? -13.579 1.459 18.783 1.00 64.12 89 ASP A O 1
ATOM 731 N N . LEU A 1 90 ? -13.546 -0.454 19.963 1.00 65.94 90 LEU A N 1
ATOM 732 C CA . LEU A 1 90 ? -12.893 -1.247 18.921 1.00 65.94 90 LEU A CA 1
ATOM 733 C C . LEU A 1 90 ? -13.728 -1.298 17.631 1.00 65.94 90 LEU A C 1
ATOM 735 O O . LEU A 1 90 ? -13.189 -1.146 16.537 1.00 65.94 90 LEU A O 1
ATOM 739 N N . ASN A 1 91 ? -15.045 -1.487 17.749 1.00 66.12 91 ASN A N 1
ATOM 740 C CA . ASN A 1 91 ? -15.945 -1.555 16.594 1.00 66.12 91 ASN A CA 1
ATOM 741 C C . ASN A 1 91 ? -16.057 -0.208 15.872 1.00 66.12 91 ASN A C 1
ATOM 743 O O . ASN A 1 91 ? -16.098 -0.166 14.641 1.00 66.12 91 ASN A O 1
ATOM 747 N N . THR A 1 92 ? -16.079 0.886 16.634 1.00 66.81 92 THR A N 1
ATOM 748 C CA . THR A 1 92 ? -16.079 2.253 16.103 1.00 66.81 92 THR A CA 1
ATOM 749 C C . THR A 1 92 ? -14.803 2.524 15.313 1.00 66.81 92 THR A C 1
ATOM 751 O O . THR A 1 92 ? -14.857 2.998 14.177 1.00 66.81 92 THR A O 1
ATOM 754 N N . TYR A 1 93 ? -13.656 2.131 15.863 1.00 67.62 93 TYR A N 1
ATOM 755 C CA . TYR A 1 93 ? -12.365 2.258 15.198 1.00 67.62 93 TYR A CA 1
ATOM 756 C C . TYR A 1 93 ? -12.242 1.373 13.944 1.00 67.62 93 TYR A C 1
ATOM 758 O O . TYR A 1 93 ? -11.813 1.845 12.890 1.00 67.62 93 TYR A O 1
ATOM 766 N N . ASP A 1 94 ? -12.673 0.109 14.015 1.00 70.12 94 ASP A N 1
ATOM 767 C CA . ASP A 1 94 ? -12.655 -0.826 12.880 1.00 70.12 94 ASP A CA 1
ATOM 768 C C . ASP A 1 94 ? -13.513 -0.316 11.712 1.00 70.12 94 ASP A C 1
ATOM 770 O O . ASP A 1 94 ? -13.175 -0.522 10.546 1.00 70.12 94 ASP A O 1
ATOM 774 N N . LEU A 1 95 ? -14.604 0.397 12.005 1.00 72.25 95 LEU A N 1
ATOM 775 C CA . LEU A 1 95 ? -15.435 1.014 10.979 1.00 72.25 95 LEU A CA 1
ATOM 776 C C . LEU A 1 95 ? -14.756 2.220 10.315 1.00 72.25 95 LEU A C 1
ATOM 778 O O . LEU A 1 95 ? -14.787 2.315 9.089 1.00 72.25 95 LEU A O 1
ATOM 782 N N . VAL A 1 96 ? -14.085 3.085 11.087 1.00 71.94 96 VAL A N 1
ATOM 783 C CA . VAL A 1 96 ? -13.274 4.185 10.529 1.00 71.94 96 VAL A CA 1
ATOM 784 C C . VAL A 1 96 ? -12.197 3.642 9.612 1.00 71.94 96 VAL A C 1
ATOM 786 O O . VAL A 1 96 ? -12.092 4.085 8.471 1.00 71.94 96 VAL A O 1
ATOM 789 N N . LEU A 1 97 ? -11.463 2.625 10.049 1.00 72.44 97 LEU A N 1
ATOM 790 C CA . LEU A 1 97 ? -10.456 1.981 9.213 1.00 72.44 97 LEU A CA 1
ATOM 791 C C . LEU A 1 97 ? -11.040 1.407 7.920 1.00 72.44 97 LEU A C 1
ATOM 793 O O . LEU A 1 97 ? -10.432 1.542 6.860 1.00 72.44 97 LEU A O 1
ATOM 797 N N . LYS A 1 98 ? -12.236 0.815 7.974 1.00 77.31 98 LYS A N 1
ATOM 798 C CA . LYS A 1 98 ? -12.902 0.301 6.772 1.00 77.31 98 LYS A CA 1
ATOM 799 C C . LYS A 1 98 ? -13.261 1.394 5.775 1.00 77.31 98 LYS A C 1
ATOM 801 O O . LYS A 1 98 ? -13.164 1.154 4.575 1.00 77.31 98 LYS A O 1
ATOM 806 N N . CYS A 1 99 ? -13.617 2.590 6.238 1.00 75.69 99 CYS A N 1
ATOM 807 C CA . CYS A 1 99 ? -13.818 3.739 5.354 1.00 75.69 99 CYS A CA 1
ATOM 808 C C . CYS A 1 99 ? -12.514 4.134 4.636 1.00 75.69 99 CYS A C 1
ATOM 810 O O . CYS A 1 99 ? -12.540 4.483 3.456 1.00 75.69 99 CYS A O 1
ATOM 812 N N . PHE A 1 100 ? -11.367 4.007 5.311 1.00 77.56 100 PHE A N 1
ATOM 813 C CA . PHE A 1 100 ? -10.049 4.272 4.726 1.00 77.56 100 PHE A CA 1
ATOM 814 C C . PHE A 1 100 ? -9.562 3.183 3.754 1.00 77.56 100 PHE A C 1
ATOM 816 O O . PHE A 1 100 ? -8.754 3.491 2.878 1.00 77.56 100 PHE A O 1
ATOM 823 N N . PHE A 1 101 ? -10.111 1.959 3.780 1.00 79.62 101 PHE A N 1
ATOM 824 C CA . PHE A 1 101 ? -9.810 0.961 2.736 1.00 79.62 101 PHE A CA 1
ATOM 825 C C . PHE A 1 101 ? -10.168 1.447 1.327 1.00 79.62 101 PHE A C 1
ATOM 827 O O . PHE A 1 101 ? -9.536 1.026 0.359 1.00 79.62 101 PHE A O 1
ATOM 834 N N . GLY A 1 102 ? -11.145 2.352 1.193 1.00 82.00 102 GLY A N 1
ATOM 835 C CA . GLY A 1 102 ? -11.447 2.994 -0.087 1.00 82.00 102 GLY A CA 1
ATOM 836 C C . GLY A 1 102 ? -10.258 3.790 -0.635 1.00 82.00 102 GLY A C 1
ATOM 837 O O . GLY A 1 102 ? -9.946 3.684 -1.821 1.00 82.00 102 GLY A O 1
ATOM 838 N N . ILE A 1 103 ? -9.549 4.520 0.233 1.00 83.69 103 ILE A N 1
ATOM 839 C CA . ILE A 1 103 ? -8.327 5.253 -0.131 1.00 83.69 103 ILE A CA 1
ATOM 840 C C . ILE A 1 103 ? -7.234 4.265 -0.526 1.00 83.69 103 ILE A C 1
ATOM 842 O O . ILE A 1 103 ? -6.646 4.409 -1.595 1.00 83.69 103 ILE A O 1
ATOM 846 N N . GLU A 1 104 ? -6.996 3.229 0.281 1.00 82.56 104 GLU A N 1
ATOM 847 C CA . GLU A 1 104 ? -5.974 2.220 -0.021 1.00 82.56 104 GLU A CA 1
ATOM 848 C C . GLU A 1 104 ? -6.236 1.529 -1.371 1.00 82.56 104 GLU A C 1
ATOM 850 O O . GLU A 1 104 ? -5.319 1.301 -2.164 1.00 82.56 104 GLU A O 1
ATOM 855 N N . PHE A 1 105 ? -7.499 1.241 -1.685 1.00 85.06 105 PHE A N 1
ATOM 856 C CA . PHE A 1 105 ? -7.890 0.659 -2.964 1.00 85.06 105 PHE A CA 1
ATOM 857 C C . PHE A 1 105 ? -7.597 1.590 -4.151 1.00 85.06 105 PHE A C 1
ATOM 859 O O . PHE A 1 105 ? -7.058 1.144 -5.171 1.00 85.06 105 PHE A O 1
ATOM 866 N N . LEU A 1 106 ? -7.910 2.883 -4.026 1.00 87.00 106 LEU A N 1
ATOM 867 C CA . LEU A 1 106 ? -7.615 3.880 -5.058 1.00 87.00 106 LEU A CA 1
ATOM 868 C C . LEU A 1 106 ? -6.107 4.077 -5.240 1.00 87.00 106 LEU A C 1
ATOM 870 O O . LEU A 1 106 ? -5.628 4.101 -6.374 1.00 87.00 106 LEU A O 1
ATOM 874 N N . GLN A 1 107 ? -5.351 4.135 -4.141 1.00 84.88 107 GLN A N 1
ATOM 875 C CA . GLN A 1 107 ? -3.890 4.217 -4.160 1.00 84.88 107 GLN A CA 1
ATOM 876 C C . GLN A 1 107 ? -3.270 3.040 -4.910 1.00 84.88 107 GLN A C 1
ATOM 878 O O . GLN A 1 107 ? -2.482 3.244 -5.833 1.00 84.88 107 GLN A O 1
ATOM 883 N N . ASN A 1 108 ? -3.677 1.814 -4.573 1.00 85.38 108 ASN A N 1
ATOM 884 C CA . ASN A 1 108 ? -3.190 0.607 -5.238 1.00 85.38 108 ASN A CA 1
ATOM 885 C C . ASN A 1 108 ? -3.556 0.580 -6.728 1.00 85.38 108 ASN A C 1
ATOM 887 O O . ASN A 1 108 ? -2.727 0.219 -7.565 1.00 85.38 108 ASN A O 1
ATOM 891 N N . SER A 1 109 ? -4.771 1.012 -7.074 1.00 86.06 109 SER A N 1
ATOM 892 C CA . SER A 1 109 ? -5.221 1.103 -8.468 1.00 86.06 109 SER A CA 1
ATOM 893 C C . SER A 1 109 ? -4.381 2.101 -9.269 1.00 86.06 109 SER A C 1
ATOM 895 O O . SER A 1 109 ? -3.970 1.812 -10.392 1.00 86.06 109 SER A O 1
ATOM 897 N N . LEU A 1 110 ? -4.077 3.261 -8.681 1.00 86.38 110 LEU A N 1
ATOM 898 C CA . LEU A 1 110 ? -3.261 4.289 -9.317 1.00 86.38 110 LEU A CA 1
ATOM 899 C C . LEU A 1 110 ? -1.808 3.823 -9.495 1.00 86.38 110 LEU A C 1
ATOM 901 O O . LEU A 1 110 ? -1.237 3.985 -10.576 1.00 86.38 110 LEU A O 1
ATOM 905 N N . SER A 1 111 ? -1.229 3.185 -8.474 1.00 86.00 111 SER A N 1
ATOM 906 C CA . SER A 1 111 ? 0.109 2.586 -8.541 1.00 86.00 111 SER A CA 1
ATOM 907 C C . SER A 1 111 ? 0.208 1.524 -9.637 1.00 86.00 111 SER A C 1
ATOM 909 O O . SER A 1 111 ? 1.169 1.536 -10.406 1.00 86.00 111 SER A O 1
ATOM 911 N N . ALA A 1 112 ? -0.804 0.663 -9.784 1.00 84.81 112 ALA A N 1
ATOM 912 C CA . ALA A 1 112 ? -0.830 -0.377 -10.814 1.00 84.81 112 ALA A CA 1
ATOM 913 C C . ALA A 1 112 ? -0.827 0.177 -12.253 1.00 84.81 112 ALA A C 1
ATOM 915 O O . ALA A 1 112 ? -0.350 -0.495 -13.165 1.00 84.81 112 ALA A O 1
ATOM 916 N N . VAL A 1 113 ? -1.323 1.401 -12.467 1.00 86.56 113 VAL A N 1
ATOM 917 C CA . VAL A 1 113 ? -1.334 2.064 -13.784 1.00 86.56 113 VAL A CA 1
ATOM 918 C C . VAL A 1 113 ? -0.069 2.892 -14.022 1.00 86.56 113 VAL A C 1
ATOM 920 O O . VAL A 1 113 ? 0.452 2.921 -15.138 1.00 86.56 113 VAL A O 1
ATOM 923 N N . ILE A 1 114 ? 0.426 3.586 -12.994 1.00 84.94 114 ILE A N 1
ATOM 924 C CA . ILE A 1 114 ? 1.546 4.526 -13.133 1.00 84.94 114 ILE A CA 1
ATOM 925 C C . ILE A 1 114 ? 2.899 3.810 -13.121 1.00 84.94 114 ILE A C 1
ATOM 927 O O . ILE A 1 114 ? 3.766 4.156 -13.924 1.00 84.94 114 ILE A O 1
ATOM 931 N N . PHE A 1 115 ? 3.089 2.794 -12.273 1.00 84.50 115 PHE A N 1
ATOM 932 C CA . PHE A 1 115 ? 4.389 2.130 -12.127 1.00 84.50 115 PHE A CA 1
ATOM 933 C C . PHE A 1 115 ? 4.887 1.451 -13.414 1.00 84.50 115 PHE A C 1
ATOM 935 O O . PHE A 1 115 ? 6.051 1.661 -13.752 1.00 84.50 115 PHE A O 1
ATOM 942 N N . PRO A 1 116 ? 4.063 0.726 -14.199 1.00 85.12 116 PRO A N 1
ATOM 943 C CA . PRO A 1 116 ? 4.532 0.137 -15.455 1.00 85.12 116 PRO A CA 1
ATOM 944 C C . PRO A 1 116 ? 5.022 1.184 -16.465 1.00 85.12 116 PRO A C 1
ATOM 946 O O . PRO A 1 116 ? 6.072 1.004 -17.077 1.00 85.12 116 PRO A O 1
ATOM 949 N N . LYS A 1 117 ? 4.306 2.311 -16.601 1.00 84.06 117 LYS A N 1
ATOM 950 C CA . LYS A 1 117 ? 4.701 3.416 -17.494 1.00 84.06 117 LYS A CA 1
ATOM 951 C C . LYS A 1 117 ? 5.994 4.083 -17.039 1.00 84.06 117 LYS A C 1
ATOM 953 O O . LYS A 1 117 ? 6.848 4.421 -17.851 1.00 84.06 117 LYS A O 1
ATOM 958 N N . LEU A 1 118 ? 6.136 4.261 -15.731 1.00 84.75 118 LEU A N 1
ATOM 959 C CA . LEU A 1 118 ? 7.339 4.810 -15.125 1.00 84.75 118 LEU A CA 1
ATOM 960 C C . LEU A 1 118 ? 8.552 3.899 -15.367 1.00 84.75 118 LEU A C 1
ATOM 962 O O . LEU A 1 118 ? 9.617 4.384 -15.739 1.00 84.75 118 LEU A O 1
ATOM 966 N N . TYR A 1 119 ? 8.371 2.583 -15.233 1.00 84.00 119 TYR A N 1
ATOM 967 C CA . TYR A 1 119 ? 9.417 1.596 -15.506 1.00 84.00 119 TYR A CA 1
ATOM 968 C C . TYR A 1 119 ? 9.795 1.567 -16.989 1.00 84.00 119 TYR A C 1
ATOM 970 O O . TYR A 1 119 ? 10.973 1.439 -17.305 1.00 84.00 119 TYR A O 1
ATOM 978 N N . GLU A 1 120 ? 8.838 1.751 -17.903 1.00 84.44 120 GLU A N 1
ATOM 979 C CA . GLU A 1 120 ? 9.121 1.879 -19.337 1.00 84.44 120 GLU A CA 1
ATOM 980 C C . GLU A 1 120 ? 9.992 3.110 -19.647 1.00 84.44 120 GLU A C 1
ATOM 982 O O . GLU A 1 120 ? 10.938 3.019 -20.429 1.00 84.44 120 GLU A O 1
ATOM 987 N N . ILE A 1 121 ? 9.706 4.252 -19.010 1.00 83.69 121 ILE A N 1
ATOM 988 C CA . ILE A 1 121 ? 10.482 5.494 -19.169 1.00 83.69 121 ILE A CA 1
ATOM 989 C C . ILE A 1 121 ? 11.905 5.316 -18.643 1.00 83.69 121 ILE A C 1
ATOM 991 O O . ILE A 1 121 ? 12.859 5.712 -19.313 1.00 83.69 121 ILE A O 1
ATOM 995 N N . TRP A 1 122 ? 12.062 4.707 -17.468 1.00 82.75 122 TRP A N 1
ATOM 996 C CA . TRP A 1 122 ? 13.383 4.473 -16.892 1.00 82.75 122 TRP A CA 1
ATOM 997 C C . TRP A 1 122 ? 14.183 3.415 -17.647 1.00 82.75 122 TRP A C 1
ATOM 999 O O . TRP A 1 122 ? 15.394 3.550 -17.762 1.00 82.75 122 TRP A O 1
ATOM 1009 N N . ASN A 1 123 ? 13.535 2.399 -18.221 1.00 82.94 123 ASN A N 1
ATOM 1010 C CA . ASN A 1 123 ? 14.224 1.382 -19.018 1.00 82.94 123 ASN A CA 1
ATOM 1011 C C . ASN A 1 123 ? 14.753 1.933 -20.357 1.00 82.94 123 ASN A C 1
ATOM 1013 O O . ASN A 1 123 ? 15.688 1.384 -20.928 1.00 82.94 123 ASN A O 1
ATOM 1017 N N . LYS A 1 124 ? 14.174 3.033 -20.858 1.00 82.56 124 LYS A N 1
ATOM 1018 C CA . LYS A 1 124 ? 14.666 3.768 -22.038 1.00 82.56 124 LYS A CA 1
ATOM 1019 C C . LYS A 1 124 ? 15.853 4.687 -21.723 1.00 82.56 124 LYS A C 1
ATOM 1021 O O . LYS A 1 124 ? 16.387 5.312 -22.635 1.00 82.56 124 LYS A O 1
ATOM 1026 N N . GLN A 1 125 ? 16.244 4.812 -20.456 1.00 74.88 125 GLN A N 1
ATOM 1027 C CA . GLN A 1 125 ? 17.319 5.694 -20.012 1.00 74.88 125 GLN A CA 1
ATOM 1028 C C . GLN A 1 125 ? 18.545 4.871 -19.618 1.00 74.88 125 GLN A C 1
ATOM 1030 O O . GLN A 1 125 ? 18.453 3.925 -18.847 1.00 74.88 125 GLN A O 1
ATOM 1035 N N . GLU A 1 126 ? 19.719 5.269 -20.110 1.00 63.66 126 GLU A N 1
ATOM 1036 C CA . GLU A 1 126 ? 20.990 4.615 -19.760 1.00 63.66 126 GLU A CA 1
ATOM 1037 C C . GLU A 1 126 ? 21.443 4.914 -18.320 1.00 63.66 126 GLU A C 1
ATOM 1039 O O . GLU A 1 126 ? 22.313 4.232 -17.780 1.00 63.66 126 GLU A O 1
ATOM 1044 N N . ARG A 1 127 ? 20.872 5.943 -17.678 1.00 65.06 127 ARG A N 1
ATO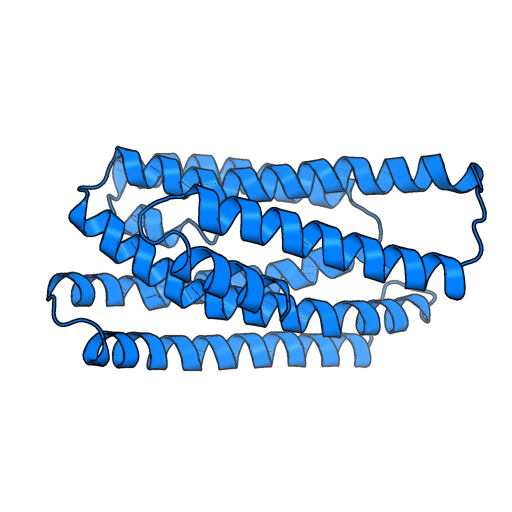M 1045 C CA . ARG A 1 127 ? 21.180 6.334 -16.297 1.00 65.06 127 ARG A CA 1
ATOM 1046 C C . ARG A 1 127 ? 19.910 6.410 -15.461 1.00 65.06 127 ARG A C 1
ATOM 1048 O O . ARG A 1 127 ? 18.884 6.897 -15.922 1.00 65.06 127 ARG A O 1
ATOM 1055 N N . LEU A 1 128 ? 20.030 6.001 -14.198 1.00 64.31 128 LEU A N 1
ATOM 1056 C CA . LEU A 1 128 ? 19.010 6.141 -13.155 1.00 64.31 128 LEU A CA 1
ATOM 1057 C C . LEU A 1 128 ? 18.866 7.614 -12.734 1.00 64.31 128 LEU A C 1
ATOM 1059 O O . LEU A 1 128 ? 19.246 7.991 -11.627 1.00 64.31 128 LEU A O 1
ATOM 1063 N N . SER A 1 129 ? 18.372 8.469 -13.627 1.00 61.59 129 SER A N 1
ATOM 1064 C CA . SER A 1 129 ? 18.121 9.880 -13.338 1.00 61.59 129 SER A CA 1
ATOM 1065 C C . SER A 1 129 ? 16.639 10.219 -13.447 1.00 61.59 129 SER A C 1
ATOM 1067 O O . SER A 1 129 ? 15.894 9.716 -14.287 1.00 61.59 129 SER A O 1
ATOM 1069 N N . THR A 1 130 ? 16.181 11.101 -12.563 1.00 64.88 130 THR A N 1
ATOM 1070 C CA . THR A 1 130 ? 14.823 11.632 -12.610 1.00 64.88 130 THR A CA 1
ATOM 1071 C C . THR A 1 130 ? 14.691 12.544 -13.823 1.00 64.88 130 THR A C 1
ATOM 1073 O O . THR A 1 130 ? 15.264 13.631 -13.887 1.00 64.88 130 THR A O 1
ATOM 1076 N N . THR A 1 131 ? 13.917 12.104 -14.806 1.00 73.56 131 THR A N 1
ATOM 1077 C CA . THR A 1 131 ? 13.570 12.911 -15.978 1.00 73.56 131 THR A CA 1
ATOM 1078 C C . THR A 1 131 ? 12.333 13.758 -15.719 1.00 73.56 131 THR A C 1
ATOM 1080 O O . THR A 1 131 ? 11.515 13.447 -14.852 1.00 73.56 131 THR A O 1
ATOM 1083 N N . LYS A 1 132 ? 12.159 14.831 -16.503 1.00 75.88 132 LYS A N 1
ATOM 1084 C CA . LYS A 1 132 ? 10.958 15.683 -16.431 1.00 75.88 132 LYS A CA 1
ATOM 1085 C C . LYS A 1 132 ? 9.664 14.873 -16.586 1.00 75.88 132 LYS A C 1
ATOM 1087 O O . LYS A 1 132 ? 8.685 15.174 -15.911 1.00 75.88 132 LYS A O 1
ATOM 1092 N N . GLU A 1 133 ? 9.667 13.834 -17.423 1.00 77.06 133 GLU A N 1
ATOM 1093 C CA . GLU A 1 133 ? 8.509 12.949 -17.599 1.00 77.06 133 GLU A CA 1
ATOM 1094 C C . GLU A 1 133 ? 8.232 12.087 -16.367 1.00 77.06 133 GLU A C 1
ATOM 1096 O O . GLU A 1 133 ? 7.103 12.071 -15.883 1.00 77.06 133 GLU A O 1
ATOM 1101 N N . SER A 1 134 ? 9.259 11.440 -15.807 1.00 78.00 134 SER A N 1
ATOM 1102 C CA . SER A 1 134 ? 9.150 10.693 -14.549 1.00 78.00 134 SER A CA 1
ATOM 1103 C C . SER A 1 134 ? 8.607 11.591 -13.428 1.00 78.00 134 SER A C 1
ATOM 1105 O O . SER A 1 134 ? 7.613 11.250 -12.787 1.00 78.00 134 SER A O 1
ATOM 1107 N N . ASN A 1 135 ? 9.151 12.805 -13.284 1.00 81.44 135 ASN A N 1
ATOM 1108 C CA . ASN A 1 135 ? 8.693 13.768 -12.282 1.00 81.44 135 ASN A CA 1
ATOM 1109 C C . ASN A 1 135 ? 7.245 14.239 -12.510 1.00 81.44 135 ASN A C 1
ATOM 1111 O O . ASN A 1 135 ? 6.514 14.501 -11.558 1.00 81.44 135 ASN A O 1
ATOM 1115 N N . ARG A 1 136 ? 6.785 14.304 -13.766 1.00 84.44 136 ARG A N 1
ATOM 1116 C CA . ARG A 1 136 ? 5.385 14.607 -14.087 1.00 84.44 136 ARG A CA 1
ATOM 1117 C C . ARG A 1 136 ? 4.448 13.504 -13.600 1.00 84.44 136 ARG A C 1
ATOM 1119 O O . ARG A 1 136 ? 3.445 13.822 -12.969 1.00 84.44 136 ARG A O 1
ATOM 1126 N N . TYR A 1 137 ? 4.765 12.234 -13.860 1.00 84.69 137 TYR A N 1
ATOM 1127 C CA . TYR A 1 137 ? 3.959 11.110 -13.362 1.00 84.69 137 TYR A CA 1
ATOM 1128 C C . TYR A 1 137 ? 3.890 11.095 -11.840 1.00 84.69 137 TYR A C 1
ATOM 1130 O O . TYR A 1 137 ? 2.833 10.840 -11.269 1.00 84.69 137 TYR A O 1
ATOM 1138 N N . PHE A 1 138 ? 4.994 11.438 -11.193 1.00 82.44 138 PHE A N 1
ATOM 1139 C CA . PHE A 1 138 ? 5.065 11.528 -9.749 1.00 82.44 138 PHE A CA 1
ATOM 1140 C C . PHE A 1 138 ? 4.268 12.688 -9.165 1.00 82.44 138 PHE A C 1
ATOM 1142 O O . PHE A 1 138 ? 3.499 12.480 -8.232 1.00 82.44 138 PHE A O 1
ATOM 1149 N N . ASN A 1 139 ? 4.360 13.879 -9.755 1.00 85.75 139 ASN A N 1
ATOM 1150 C CA . ASN A 1 139 ? 3.520 15.003 -9.354 1.00 85.75 139 ASN A CA 1
ATOM 1151 C C . ASN A 1 139 ? 2.034 14.694 -9.547 1.00 85.75 139 ASN A C 1
ATOM 1153 O O . ASN A 1 139 ? 1.232 15.034 -8.684 1.00 85.75 139 ASN A O 1
ATOM 1157 N N . VAL A 1 140 ? 1.660 14.010 -10.634 1.00 86.38 140 VAL A N 1
ATOM 1158 C CA . VAL A 1 140 ? 0.275 13.566 -10.850 1.00 86.38 140 VAL A CA 1
ATOM 1159 C C . VAL A 1 140 ? -0.141 12.543 -9.793 1.00 86.38 140 VAL A C 1
ATOM 1161 O O . VAL A 1 140 ? -1.206 12.695 -9.202 1.00 86.38 140 VAL A O 1
ATOM 1164 N N . PHE A 1 141 ? 0.695 11.540 -9.508 1.00 85.81 141 PHE A N 1
ATOM 1165 C CA . PHE A 1 141 ? 0.420 10.540 -8.474 1.00 85.81 141 PHE A CA 1
ATOM 1166 C C . PHE A 1 141 ? 0.195 11.198 -7.108 1.00 85.81 141 PHE A C 1
ATOM 1168 O O . PHE A 1 141 ? -0.811 10.924 -6.454 1.00 85.81 141 PHE A O 1
ATOM 1175 N N . THR A 1 142 ? 1.080 12.109 -6.703 1.00 85.81 142 THR A N 1
ATOM 1176 C CA . THR A 1 142 ? 0.981 12.837 -5.433 1.00 85.81 142 THR A CA 1
ATOM 1177 C C . THR A 1 142 ? -0.226 13.774 -5.404 1.00 85.81 142 THR A C 1
ATOM 1179 O O . THR A 1 142 ? -0.963 13.781 -4.423 1.00 85.81 142 THR A O 1
ATOM 1182 N N . ALA A 1 143 ? -0.489 14.524 -6.478 1.00 88.06 143 ALA A N 1
ATOM 1183 C CA . ALA A 1 143 ? -1.629 15.437 -6.547 1.00 88.06 143 ALA A CA 1
ATOM 1184 C C . ALA A 1 143 ? -2.965 14.690 -6.440 1.00 88.06 143 ALA A C 1
ATOM 1186 O O . ALA A 1 143 ? -3.820 15.078 -5.648 1.00 88.06 143 ALA A O 1
ATOM 1187 N N . VAL A 1 144 ? -3.127 13.585 -7.176 1.00 88.69 144 VAL A N 1
ATOM 1188 C CA . VAL A 1 144 ? -4.326 12.737 -7.085 1.00 88.69 144 VAL A CA 1
ATOM 1189 C C . VAL A 1 144 ? -4.471 12.164 -5.676 1.00 88.69 144 VAL A C 1
ATOM 1191 O O . VAL A 1 144 ? -5.573 12.175 -5.132 1.00 88.69 144 VAL A O 1
ATOM 1194 N N . ASN A 1 145 ? -3.364 11.742 -5.053 1.00 87.31 145 ASN A N 1
ATOM 1195 C CA . ASN A 1 145 ? -3.351 11.246 -3.678 1.00 87.31 145 ASN A CA 1
ATOM 1196 C C . ASN A 1 145 ? -3.780 12.291 -2.639 1.00 87.31 145 ASN A C 1
ATOM 1198 O O . ASN A 1 145 ? -4.525 11.975 -1.715 1.00 87.31 145 ASN A O 1
ATOM 1202 N N . ILE A 1 146 ? -3.341 13.536 -2.790 1.00 88.06 146 ILE A N 1
ATOM 1203 C CA . ILE A 1 146 ? -3.730 14.622 -1.887 1.00 88.06 146 ILE A CA 1
ATOM 1204 C C . ILE A 1 146 ? -5.203 14.983 -2.100 1.00 88.06 146 ILE A C 1
ATOM 1206 O O . ILE A 1 146 ? -5.950 15.104 -1.132 1.00 88.06 146 ILE A O 1
ATOM 1210 N N . ILE A 1 147 ? -5.647 15.100 -3.355 1.00 90.38 147 ILE A N 1
ATOM 1211 C CA . ILE A 1 147 ? -7.040 15.433 -3.678 1.00 90.38 147 ILE A CA 1
ATOM 1212 C C . ILE A 1 147 ? -7.991 14.367 -3.129 1.00 90.38 147 ILE A C 1
ATOM 1214 O O . ILE A 1 147 ? -8.973 14.719 -2.476 1.00 90.38 147 ILE A O 1
ATOM 1218 N N . GLN A 1 148 ? -7.699 13.076 -3.326 1.00 87.62 148 GLN A N 1
ATOM 1219 C CA . GLN A 1 148 ? -8.546 12.019 -2.764 1.00 87.62 148 GLN A CA 1
ATOM 1220 C C . GLN A 1 148 ? -8.584 12.077 -1.231 1.00 87.62 148 GLN A C 1
ATOM 1222 O O . GLN A 1 148 ? -9.654 11.902 -0.661 1.00 87.62 148 GLN A O 1
ATOM 1227 N N . LEU A 1 149 ? -7.465 12.375 -0.555 1.00 87.31 149 LEU A N 1
ATOM 1228 C CA . LEU A 1 149 ? -7.432 12.476 0.907 1.00 87.31 149 LEU A CA 1
ATOM 1229 C C . LEU A 1 149 ? -8.309 13.626 1.401 1.00 87.31 149 LEU A C 1
ATOM 1231 O O . LEU A 1 149 ? -9.093 13.435 2.325 1.00 87.31 149 LEU A O 1
ATOM 1235 N N . ILE A 1 150 ? -8.245 14.789 0.746 1.00 87.81 150 ILE A N 1
ATOM 1236 C CA . ILE A 1 150 ? -9.106 15.937 1.063 1.00 87.81 150 ILE A CA 1
ATOM 1237 C C . ILE A 1 150 ? -10.582 15.564 0.883 1.00 87.81 150 ILE A C 1
ATOM 1239 O O . ILE A 1 150 ? -11.394 15.804 1.778 1.00 87.81 150 ILE A O 1
ATOM 1243 N N . VAL A 1 151 ? -10.930 14.939 -0.247 1.00 88.19 151 VAL A N 1
ATOM 1244 C CA . VAL A 1 151 ? -12.306 14.507 -0.529 1.00 88.19 151 VAL A CA 1
ATOM 1245 C C . VAL A 1 151 ? -12.793 13.518 0.529 1.00 88.19 151 VAL A C 1
ATOM 1247 O O . VAL A 1 151 ? -13.899 13.677 1.036 1.00 88.19 151 VAL A O 1
ATOM 1250 N N . PHE A 1 152 ? -11.974 12.539 0.919 1.00 84.00 152 PHE A N 1
ATOM 1251 C CA . PHE A 1 152 ? -12.339 11.565 1.947 1.00 84.00 152 PHE A CA 1
ATOM 1252 C C . PHE A 1 152 ? -12.452 12.187 3.343 1.00 84.00 152 PHE A C 1
ATOM 1254 O O . PHE A 1 152 ? -13.393 11.861 4.063 1.00 84.00 152 PHE A O 1
ATOM 1261 N N . CYS A 1 153 ? -11.578 13.124 3.718 1.00 82.94 153 CYS A N 1
ATOM 1262 C CA . CYS A 1 153 ? -11.687 13.851 4.986 1.00 82.94 153 CYS A CA 1
ATOM 1263 C C . CYS A 1 153 ? -13.012 14.616 5.118 1.00 82.94 153 CYS A C 1
ATOM 1265 O O . CYS A 1 153 ? -13.526 14.745 6.225 1.00 82.94 153 CYS A O 1
ATOM 1267 N N . ILE A 1 154 ? -13.579 15.096 4.007 1.00 84.19 154 ILE A N 1
ATOM 1268 C CA . ILE A 1 154 ? -14.883 15.777 3.985 1.00 84.19 154 ILE A CA 1
ATOM 1269 C C . ILE A 1 154 ? -16.033 14.764 3.882 1.00 84.19 154 ILE A C 1
ATOM 1271 O O . ILE A 1 154 ? -17.046 14.894 4.570 1.00 84.19 154 ILE A O 1
ATOM 1275 N N . ALA A 1 155 ? -15.883 13.737 3.044 1.00 83.69 155 ALA A N 1
ATOM 1276 C CA . ALA A 1 155 ? -16.928 12.756 2.776 1.00 83.69 155 ALA A CA 1
ATOM 1277 C C . ALA A 1 155 ? -17.190 11.824 3.965 1.00 83.69 155 ALA A C 1
ATOM 1279 O O . ALA A 1 155 ? -18.345 11.505 4.230 1.00 83.69 155 ALA A O 1
ATOM 1280 N N . ILE A 1 156 ? -16.153 11.407 4.700 1.00 79.94 156 ILE A N 1
ATOM 1281 C CA . ILE A 1 156 ? -16.281 10.480 5.833 1.00 79.94 156 ILE A CA 1
ATOM 1282 C C . ILE A 1 156 ? -17.208 11.053 6.930 1.00 79.94 156 ILE A C 1
ATOM 1284 O O . ILE A 1 156 ? -18.164 10.369 7.295 1.00 79.94 156 ILE A O 1
ATOM 1288 N N . PRO A 1 157 ? -17.030 12.296 7.429 1.00 76.88 157 PRO A N 1
ATOM 1289 C CA . PRO A 1 157 ? -17.958 12.903 8.389 1.00 76.88 157 PRO A CA 1
ATOM 1290 C C . PRO A 1 157 ? -19.405 13.005 7.888 1.00 76.88 157 PRO A C 1
ATOM 1292 O O . PRO A 1 157 ? -20.343 12.852 8.671 1.00 76.88 157 PRO A O 1
ATOM 1295 N N . ILE A 1 158 ? -19.602 13.261 6.590 1.00 78.06 158 ILE A N 1
ATOM 1296 C CA . ILE A 1 158 ? -20.935 13.354 5.972 1.00 78.06 158 ILE A CA 1
ATOM 1297 C C . ILE A 1 158 ? -21.589 11.970 5.903 1.00 78.06 158 ILE A C 1
ATOM 1299 O O . ILE A 1 158 ? -22.738 11.811 6.313 1.00 78.06 158 ILE A O 1
ATOM 1303 N N . LEU A 1 159 ? -20.843 10.961 5.446 1.00 77.25 159 LEU A N 1
ATOM 1304 C CA . LEU A 1 159 ? -21.272 9.563 5.432 1.00 77.25 159 LEU A CA 1
ATOM 1305 C C . LEU A 1 159 ? -21.632 9.084 6.839 1.00 77.25 159 LEU A C 1
ATOM 1307 O O . LEU A 1 159 ? -22.644 8.409 7.001 1.00 77.25 159 LEU A O 1
ATOM 1311 N N . TYR A 1 160 ? -20.869 9.486 7.859 1.00 72.31 160 TYR A N 1
ATOM 1312 C CA . TYR A 1 160 ? -21.180 9.145 9.244 1.00 72.31 160 TYR A CA 1
ATOM 1313 C C . TYR A 1 160 ? -22.516 9.703 9.712 1.00 72.31 160 TYR A C 1
ATOM 1315 O O . TYR A 1 160 ? -23.320 8.947 10.252 1.00 72.31 160 TYR A O 1
ATOM 1323 N N . LYS A 1 161 ? -22.788 10.986 9.452 1.00 70.94 161 LYS A N 1
ATOM 1324 C CA . LYS A 1 161 ? -24.074 11.605 9.807 1.00 70.94 161 LYS A CA 1
ATOM 1325 C C . LYS A 1 161 ? -25.266 10.946 9.106 1.00 70.94 161 LYS A C 1
ATOM 1327 O O . LYS A 1 161 ? -26.359 10.939 9.661 1.00 70.94 161 LYS A O 1
ATOM 1332 N N . LEU A 1 162 ? -25.063 10.414 7.900 1.00 68.69 162 LEU A N 1
ATOM 1333 C CA . LEU A 1 162 ? -26.103 9.755 7.104 1.00 68.69 162 LEU A CA 1
ATOM 1334 C C . LEU A 1 162 ? -26.331 8.285 7.484 1.00 68.69 162 LEU A C 1
ATOM 1336 O O . LEU A 1 162 ? -27.467 7.823 7.432 1.00 68.69 162 LEU A O 1
ATOM 1340 N N . LEU A 1 163 ? -25.276 7.546 7.838 1.00 66.81 163 LEU A N 1
ATOM 1341 C CA . LEU A 1 163 ? -25.339 6.094 8.050 1.00 66.81 163 LEU A CA 1
ATOM 1342 C C . LEU A 1 163 ? -25.426 5.681 9.526 1.00 66.81 163 LEU A C 1
ATOM 1344 O O . LEU A 1 163 ? -25.848 4.559 9.800 1.00 66.81 163 LEU A O 1
ATOM 1348 N N . ILE A 1 164 ? -25.002 6.527 10.477 1.00 64.50 164 ILE A N 1
ATOM 1349 C CA . ILE A 1 164 ? -24.803 6.108 11.874 1.00 64.50 164 ILE A CA 1
ATOM 1350 C C . ILE A 1 164 ? -25.369 7.124 12.865 1.00 64.50 164 ILE A C 1
ATOM 1352 O O . ILE A 1 164 ? -24.888 8.243 13.000 1.00 64.50 164 ILE A O 1
ATOM 1356 N N . THR A 1 165 ? -26.362 6.684 13.637 1.00 57.56 165 THR A N 1
ATOM 1357 C CA . THR A 1 165 ? -27.083 7.506 14.625 1.00 57.56 165 THR A CA 1
ATOM 1358 C C . THR A 1 165 ? -26.445 7.510 16.022 1.00 57.56 165 THR A C 1
ATOM 1360 O O . THR A 1 165 ? -26.904 8.238 16.897 1.00 57.56 165 THR A O 1
ATOM 1363 N N . LYS A 1 166 ? -25.412 6.691 16.281 1.00 60.66 166 LYS A N 1
ATOM 1364 C CA . LYS A 1 166 ? -24.806 6.550 17.620 1.00 60.66 166 LYS A CA 1
ATOM 1365 C C . LYS A 1 166 ? -23.776 7.643 17.920 1.00 60.66 166 LYS A C 1
ATOM 1367 O O . LYS A 1 166 ? -22.817 7.816 17.175 1.00 60.66 166 LYS A O 1
ATOM 1372 N N . GLN A 1 167 ? -23.925 8.290 19.080 1.00 60.75 167 GLN A N 1
ATOM 1373 C CA . GLN A 1 167 ? -23.095 9.416 19.531 1.00 60.75 167 GLN A CA 1
ATOM 1374 C C . GLN A 1 167 ? -21.589 9.092 19.633 1.00 60.75 167 GLN A C 1
ATOM 1376 O O . GLN A 1 167 ? -20.765 9.951 19.337 1.00 60.75 167 GLN A O 1
ATOM 1381 N N . SER A 1 168 ? -21.223 7.851 19.987 1.00 58.38 168 SER A N 1
ATOM 1382 C CA . SER A 1 168 ? -19.816 7.453 20.207 1.00 58.38 168 SER A CA 1
ATOM 1383 C C . SER A 1 168 ? -18.950 7.503 18.935 1.00 58.38 168 SER A C 1
ATOM 1385 O O . SER A 1 168 ? -17.726 7.451 19.014 1.00 58.38 168 SER A O 1
ATOM 1387 N N . PHE A 1 169 ? -19.566 7.614 17.753 1.00 60.00 169 PHE A N 1
ATOM 1388 C CA . PHE A 1 169 ? -18.852 7.764 16.483 1.00 60.00 169 PHE A CA 1
ATOM 1389 C C . PHE A 1 169 ? -18.343 9.183 16.230 1.00 60.00 169 PHE A C 1
ATOM 1391 O O . PHE A 1 169 ? -17.403 9.358 15.454 1.00 60.00 169 PHE A O 1
ATOM 1398 N N . TYR A 1 170 ? -18.925 10.195 16.878 1.00 62.94 170 TYR A N 1
ATOM 1399 C CA . TYR A 1 170 ? -18.477 11.577 16.709 1.00 62.94 170 TYR A CA 1
ATOM 1400 C C . TYR A 1 170 ? -17.111 11.816 17.357 1.00 62.94 170 TYR A C 1
ATOM 1402 O O . TYR A 1 170 ? -16.301 12.551 16.794 1.00 62.94 170 TYR A O 1
ATOM 1410 N N . ASP A 1 171 ? -16.807 11.117 18.452 1.00 64.12 171 ASP A N 1
ATOM 1411 C CA . ASP A 1 171 ? -15.497 11.191 19.109 1.00 64.12 171 ASP A CA 1
ATOM 1412 C C . ASP A 1 171 ? -14.382 10.648 18.201 1.00 64.12 171 ASP A C 1
ATOM 1414 O O . ASP A 1 171 ? -13.266 11.178 18.171 1.00 64.12 171 ASP A O 1
ATOM 1418 N N . ALA A 1 172 ? -14.708 9.661 17.357 1.00 63.38 172 ALA A N 1
ATOM 1419 C CA . ALA A 1 172 ? -13.769 9.075 16.410 1.00 63.38 172 ALA A CA 1
ATOM 1420 C C . ALA A 1 172 ? -13.451 9.974 15.198 1.00 63.38 172 ALA A C 1
ATOM 1422 O O . ALA A 1 172 ? -12.478 9.721 14.481 1.00 63.38 172 ALA A O 1
ATOM 1423 N N . ALA A 1 173 ? -14.218 11.048 14.976 1.00 65.50 173 ALA A N 1
ATOM 1424 C CA . ALA A 1 173 ? -13.949 12.005 13.904 1.00 65.50 173 ALA A CA 1
ATOM 1425 C C . ALA A 1 173 ? -12.608 12.735 14.096 1.00 65.50 173 ALA A C 1
ATOM 1427 O O . ALA A 1 173 ? -11.949 13.085 13.115 1.00 65.50 173 ALA A O 1
ATOM 1428 N N . SER A 1 174 ? -12.167 12.895 15.349 1.00 70.00 174 SER A N 1
ATOM 1429 C CA . SER A 1 174 ? -10.864 13.478 15.695 1.00 70.00 174 SER A CA 1
ATOM 1430 C C . SER A 1 174 ? -9.676 12.677 15.136 1.00 70.00 174 SER A C 1
ATOM 1432 O O . SER A 1 174 ? -8.631 13.250 14.828 1.00 70.00 174 SER A O 1
ATOM 1434 N N . TYR A 1 175 ? -9.848 11.370 14.907 1.00 71.00 175 TYR A N 1
ATOM 1435 C CA . TYR A 1 175 ? -8.808 10.489 14.370 1.00 71.00 175 TYR A CA 1
ATOM 1436 C C . TYR A 1 175 ? -8.680 10.523 12.847 1.00 71.00 175 TYR A C 1
ATOM 1438 O O . TYR A 1 175 ? -7.658 10.093 12.313 1.00 71.00 175 TYR A O 1
ATOM 1446 N N . ILE A 1 176 ? -9.686 11.037 12.132 1.00 76.19 176 ILE A N 1
ATOM 1447 C CA . ILE A 1 176 ? -9.711 11.034 10.660 1.00 76.19 176 ILE A CA 1
ATOM 1448 C C . ILE A 1 176 ? -8.523 11.817 10.100 1.00 76.19 176 ILE A C 1
ATOM 1450 O O . ILE A 1 176 ? -7.864 11.345 9.179 1.00 76.19 176 ILE A O 1
ATOM 1454 N N . GLY A 1 177 ? -8.221 12.989 10.669 1.00 75.44 177 GLY A N 1
ATOM 1455 C CA . GLY A 1 177 ? -7.116 13.829 10.197 1.00 75.44 177 GLY A CA 1
ATOM 1456 C C . GLY A 1 177 ? -5.753 13.160 10.371 1.00 75.44 177 GLY A C 1
ATOM 1457 O O . GLY A 1 177 ? -4.923 13.194 9.465 1.00 75.44 177 GLY A O 1
ATOM 1458 N N . ILE A 1 178 ? -5.554 12.496 11.511 1.00 75.88 178 ILE A N 1
ATOM 1459 C CA . ILE A 1 178 ? -4.325 11.764 11.825 1.00 75.88 178 ILE A CA 1
ATOM 1460 C C . ILE A 1 178 ? -4.151 10.568 10.879 1.00 75.88 178 ILE A C 1
ATOM 1462 O O . ILE A 1 178 ? -3.086 10.402 10.288 1.00 75.88 178 ILE A O 1
ATOM 1466 N N . LEU A 1 179 ? -5.211 9.780 10.674 1.00 76.00 179 LEU A N 1
ATOM 1467 C CA . LEU A 1 179 ? -5.194 8.659 9.732 1.00 76.00 179 LEU A CA 1
ATOM 1468 C C . LEU A 1 179 ? -4.912 9.142 8.304 1.00 76.00 179 LEU A C 1
ATOM 1470 O O . LEU A 1 179 ? -4.055 8.589 7.623 1.00 76.00 179 LEU A O 1
ATOM 1474 N N . ALA A 1 180 ? -5.569 10.213 7.858 1.00 77.62 180 ALA A N 1
ATOM 1475 C CA . ALA A 1 180 ? -5.362 10.773 6.526 1.00 77.62 180 ALA A CA 1
ATOM 1476 C C . ALA A 1 180 ? -3.925 11.270 6.297 1.00 77.62 180 ALA A C 1
ATOM 1478 O O . ALA A 1 180 ? -3.369 11.042 5.221 1.00 77.62 180 ALA A O 1
ATOM 1479 N N . ALA A 1 181 ? -3.307 11.906 7.298 1.00 79.31 181 ALA A N 1
ATOM 1480 C CA . ALA A 1 181 ? -1.900 12.302 7.231 1.00 79.31 181 ALA A CA 1
ATOM 1481 C C . ALA A 1 181 ? -0.986 11.081 7.043 1.00 79.31 181 ALA A C 1
ATOM 1483 O O . ALA A 1 181 ? -0.084 11.095 6.203 1.00 79.31 181 ALA A O 1
ATOM 1484 N N . GLY A 1 182 ? -1.296 10.003 7.757 1.00 79.00 182 GLY A N 1
ATOM 1485 C CA . GLY A 1 182 ? -0.660 8.707 7.613 1.00 79.00 182 GLY A CA 1
ATOM 1486 C C . GLY A 1 182 ? -0.711 8.114 6.203 1.00 79.00 182 GLY A C 1
ATOM 1487 O O . GLY A 1 182 ? 0.325 7.865 5.583 1.00 79.00 182 GLY A O 1
ATOM 1488 N N . TYR A 1 183 ? -1.911 8.004 5.628 1.00 79.25 183 TYR A N 1
ATOM 1489 C CA . TYR A 1 183 ? -2.084 7.550 4.241 1.00 79.25 183 TYR A CA 1
ATOM 1490 C C . TYR A 1 183 ? -1.380 8.464 3.221 1.00 79.25 183 TYR A C 1
ATOM 1492 O O . TYR A 1 183 ? -0.954 8.000 2.156 1.00 79.25 183 TYR A O 1
ATOM 1500 N N . GLY A 1 184 ? -1.235 9.756 3.534 1.00 80.31 184 GLY A N 1
ATOM 1501 C CA . GLY A 1 184 ? -0.445 10.706 2.751 1.00 80.31 184 GLY A CA 1
ATOM 1502 C C . GLY A 1 184 ? 1.051 10.384 2.770 1.00 80.31 184 GLY A C 1
ATOM 1503 O O . GLY A 1 184 ? 1.677 10.301 1.710 1.00 80.31 184 GLY A O 1
ATOM 1504 N N . LEU A 1 185 ? 1.619 10.133 3.952 1.00 79.75 185 LEU A N 1
ATOM 1505 C CA . LEU A 1 185 ? 3.015 9.708 4.106 1.00 79.75 185 LEU A CA 1
ATOM 1506 C C . LEU A 1 185 ? 3.271 8.367 3.412 1.00 79.75 185 LEU A C 1
ATOM 1508 O O . LEU A 1 185 ? 4.236 8.231 2.657 1.00 79.75 185 LEU A O 1
ATOM 1512 N N . ARG A 1 186 ? 2.358 7.405 3.574 1.00 77.19 186 ARG A N 1
ATOM 1513 C CA . ARG A 1 186 ? 2.430 6.093 2.923 1.00 77.19 186 ARG A CA 1
ATOM 1514 C C . ARG A 1 186 ? 2.455 6.196 1.396 1.00 77.19 186 ARG A C 1
ATOM 1516 O O . ARG A 1 186 ? 3.207 5.470 0.745 1.00 77.19 186 ARG A O 1
ATOM 1523 N N . SER A 1 187 ? 1.702 7.131 0.812 1.00 75.56 187 SER A N 1
ATOM 1524 C CA . SER A 1 187 ? 1.741 7.413 -0.631 1.00 75.56 187 SE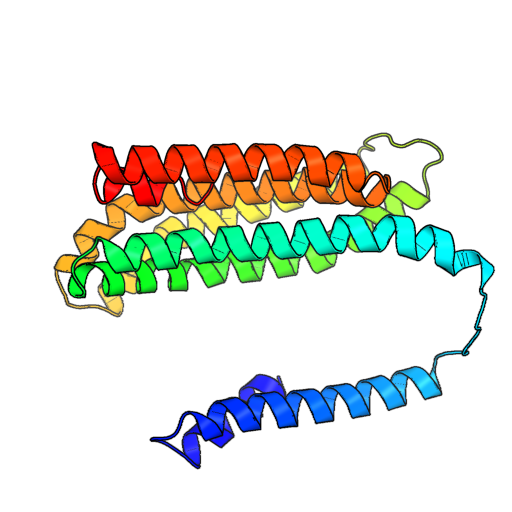R A CA 1
ATOM 1525 C C . SER A 1 187 ? 3.136 7.852 -1.096 1.00 75.56 187 SER A C 1
ATOM 1527 O O . SER A 1 187 ? 3.624 7.385 -2.126 1.00 75.56 187 SER A O 1
ATOM 1529 N N . ILE A 1 188 ? 3.803 8.721 -0.333 1.00 78.81 188 ILE A N 1
ATOM 1530 C CA . ILE A 1 188 ? 5.174 9.166 -0.629 1.00 78.81 188 ILE A CA 1
ATOM 1531 C C . ILE A 1 188 ? 6.158 7.998 -0.479 1.00 78.81 188 ILE A C 1
ATOM 1533 O O . ILE A 1 188 ? 7.054 7.821 -1.301 1.00 78.81 188 ILE A O 1
ATOM 1537 N N . LEU A 1 189 ? 5.977 7.148 0.528 1.00 77.81 189 LEU A N 1
ATOM 1538 C CA . LEU A 1 189 ? 6.803 5.958 0.738 1.00 77.81 189 LEU A CA 1
ATOM 1539 C C . LEU A 1 189 ? 6.702 4.973 -0.440 1.00 77.81 189 LEU A C 1
ATOM 1541 O O . LEU A 1 189 ? 7.717 4.458 -0.913 1.00 77.81 189 LEU A O 1
ATOM 1545 N N . ASN A 1 190 ? 5.496 4.790 -0.984 1.00 76.12 190 ASN A N 1
ATOM 1546 C CA . ASN A 1 190 ? 5.243 3.955 -2.162 1.00 76.12 190 ASN A CA 1
ATOM 1547 C C . ASN A 1 190 ? 6.023 4.425 -3.404 1.00 76.12 190 ASN A C 1
ATOM 1549 O O . ASN A 1 190 ? 6.485 3.604 -4.199 1.00 76.12 190 ASN A O 1
ATOM 1553 N N . PHE A 1 191 ? 6.225 5.737 -3.553 1.00 74.75 191 PHE A N 1
ATOM 1554 C CA . PHE A 1 191 ? 7.080 6.297 -4.599 1.00 74.75 191 PHE A CA 1
ATOM 1555 C C . PHE A 1 191 ? 8.530 5.822 -4.445 1.00 74.75 191 PHE A C 1
ATOM 1557 O O . PHE A 1 191 ? 9.101 5.288 -5.397 1.00 74.75 191 PHE A O 1
ATOM 1564 N N . TYR A 1 192 ? 9.119 5.960 -3.252 1.00 76.75 192 TYR A N 1
ATOM 1565 C CA . TYR A 1 192 ? 10.521 5.588 -3.022 1.00 76.75 192 TYR A CA 1
ATOM 1566 C C . TYR A 1 192 ? 10.727 4.095 -3.236 1.00 76.75 192 TYR A C 1
ATOM 1568 O O . TYR A 1 192 ? 11.711 3.664 -3.840 1.00 76.75 192 TYR A O 1
ATOM 1576 N N . LEU A 1 193 ? 9.740 3.317 -2.803 1.00 77.19 193 LEU A N 1
ATOM 1577 C CA . LEU A 1 193 ? 9.712 1.883 -2.986 1.00 77.19 193 LEU A CA 1
ATOM 1578 C C . LEU A 1 193 ? 9.740 1.495 -4.466 1.00 77.19 193 LEU A C 1
ATOM 1580 O O . LEU A 1 193 ? 10.526 0.632 -4.853 1.00 77.19 193 LEU A O 1
ATOM 1584 N N . SER A 1 194 ? 8.951 2.173 -5.307 1.00 76.00 194 SER A N 1
ATOM 1585 C CA . SER A 1 194 ? 8.914 1.908 -6.749 1.00 76.00 194 SER A CA 1
ATOM 1586 C C . SER A 1 194 ? 10.279 2.113 -7.421 1.00 76.00 194 SER A C 1
ATOM 1588 O O . SER A 1 194 ? 10.676 1.291 -8.250 1.00 76.00 194 SER A O 1
ATOM 1590 N N . THR A 1 195 ? 11.030 3.140 -7.010 1.00 77.94 195 THR A N 1
ATOM 1591 C CA . THR A 1 195 ? 12.373 3.451 -7.522 1.00 77.94 195 THR A CA 1
ATOM 1592 C C . THR A 1 195 ? 13.412 2.430 -7.056 1.00 77.94 195 THR A C 1
ATOM 1594 O O . THR A 1 195 ? 14.235 1.975 -7.849 1.00 77.94 195 THR A O 1
ATOM 1597 N N . ILE A 1 196 ? 13.366 2.017 -5.784 1.00 78.31 196 ILE A N 1
ATOM 1598 C CA . ILE A 1 196 ? 14.287 1.007 -5.231 1.00 78.31 196 ILE A CA 1
ATOM 1599 C C . ILE A 1 196 ? 14.049 -0.365 -5.875 1.00 78.31 196 ILE A C 1
ATOM 1601 O O . ILE A 1 196 ? 15.010 -1.071 -6.195 1.00 78.31 196 ILE A O 1
ATOM 1605 N N . LEU A 1 197 ? 12.781 -0.730 -6.098 1.00 77.94 197 LEU A N 1
ATOM 1606 C CA . LEU A 1 197 ? 12.414 -1.953 -6.812 1.00 77.94 197 LEU A CA 1
ATOM 1607 C C . LEU A 1 197 ? 12.905 -1.927 -8.261 1.00 77.94 197 LEU A C 1
ATOM 1609 O O . LEU A 1 197 ? 13.441 -2.931 -8.728 1.00 77.94 197 LEU A O 1
ATOM 1613 N N . PHE A 1 198 ? 12.796 -0.783 -8.945 1.00 77.06 198 PHE A N 1
ATOM 1614 C CA . PHE A 1 198 ? 13.344 -0.620 -10.292 1.00 77.06 198 PHE A CA 1
ATOM 1615 C C . PHE A 1 198 ? 14.870 -0.784 -10.315 1.00 77.06 198 PHE A C 1
ATOM 1617 O O . PHE A 1 198 ? 15.405 -1.497 -11.160 1.00 77.06 198 PHE A O 1
ATOM 1624 N N . ALA A 1 199 ? 15.572 -0.216 -9.331 1.00 76.38 199 ALA A N 1
ATOM 1625 C CA . ALA A 1 199 ? 17.017 -0.376 -9.165 1.00 76.38 199 ALA A CA 1
ATOM 1626 C C . ALA A 1 199 ? 17.446 -1.795 -8.725 1.00 76.38 199 ALA A C 1
ATOM 1628 O O . ALA A 1 199 ? 18.633 -2.029 -8.499 1.00 76.38 199 ALA A O 1
ATOM 1629 N N . LYS A 1 200 ? 16.501 -2.738 -8.562 1.00 73.31 200 LYS A N 1
ATOM 1630 C CA . LYS A 1 200 ? 16.709 -4.124 -8.098 1.00 73.31 200 LYS A CA 1
ATOM 1631 C C . LYS A 1 200 ? 17.451 -4.247 -6.756 1.00 73.31 200 LYS A C 1
ATOM 1633 O O . LYS A 1 200 ? 17.921 -5.326 -6.403 1.00 73.31 200 LYS A O 1
ATOM 1638 N N . ASN A 1 201 ? 17.524 -3.177 -5.962 1.00 73.69 201 ASN A N 1
ATOM 1639 C CA . ASN A 1 201 ? 18.286 -3.147 -4.713 1.00 73.69 201 ASN A CA 1
ATOM 1640 C C . ASN A 1 201 ? 17.415 -3.548 -3.507 1.00 73.69 201 ASN A C 1
ATOM 1642 O O . ASN A 1 201 ? 17.196 -2.783 -2.564 1.00 73.69 201 ASN A O 1
ATOM 1646 N N . THR A 1 202 ? 16.887 -4.772 -3.547 1.00 74.88 202 THR A N 1
ATOM 1647 C CA . THR A 1 202 ? 15.910 -5.287 -2.570 1.00 74.88 202 THR A CA 1
ATOM 1648 C C . THR A 1 202 ? 16.496 -5.504 -1.171 1.00 74.88 202 THR A C 1
ATOM 1650 O O . THR A 1 202 ? 15.765 -5.439 -0.184 1.00 74.88 202 THR A O 1
ATOM 1653 N N . LEU A 1 203 ? 17.816 -5.678 -1.043 1.00 74.75 203 LEU A N 1
ATOM 1654 C CA . LEU A 1 203 ? 18.491 -5.761 0.261 1.00 74.75 203 LEU A CA 1
ATOM 1655 C C . LEU A 1 203 ? 18.471 -4.428 1.014 1.00 74.75 203 LEU A C 1
ATOM 1657 O O . LEU A 1 203 ? 18.314 -4.410 2.234 1.00 74.75 203 LEU A O 1
ATOM 1661 N N . THR A 1 204 ? 18.609 -3.311 0.298 1.00 76.38 204 THR A N 1
ATOM 1662 C CA . THR A 1 204 ? 18.492 -1.974 0.899 1.00 76.38 204 THR A CA 1
ATOM 1663 C C . THR A 1 204 ? 17.065 -1.728 1.379 1.00 76.38 204 THR A C 1
ATOM 1665 O O . THR A 1 204 ? 16.871 -1.225 2.484 1.00 76.38 204 THR A O 1
ATOM 1668 N N . LEU A 1 205 ? 16.071 -2.175 0.601 1.00 74.38 205 LEU A N 1
ATOM 1669 C CA . LEU A 1 205 ? 14.662 -2.108 0.988 1.00 74.38 205 LEU A CA 1
ATOM 1670 C C . LEU A 1 205 ? 14.401 -2.871 2.294 1.00 74.38 205 LEU A C 1
ATOM 1672 O O . LEU A 1 205 ? 13.794 -2.323 3.210 1.00 74.38 205 LEU A O 1
ATOM 1676 N N . LEU A 1 206 ? 14.918 -4.100 2.403 1.00 77.69 206 LEU A N 1
ATOM 1677 C CA . LEU A 1 206 ? 14.755 -4.931 3.595 1.00 77.69 206 LEU A CA 1
ATOM 1678 C C . LEU A 1 206 ? 15.362 -4.279 4.847 1.00 77.69 206 LEU A C 1
ATOM 1680 O O . LEU A 1 206 ? 14.764 -4.352 5.914 1.00 77.69 206 LEU A O 1
ATOM 1684 N N . LYS A 1 207 ? 16.518 -3.611 4.731 1.00 79.62 207 LYS A N 1
ATOM 1685 C CA . LYS A 1 207 ? 17.145 -2.900 5.860 1.00 79.62 207 LYS A CA 1
ATOM 1686 C C . LYS A 1 207 ? 16.319 -1.700 6.320 1.00 79.62 207 LYS A C 1
ATOM 1688 O O . LYS A 1 207 ? 16.094 -1.552 7.517 1.00 79.62 207 LYS A O 1
ATOM 1693 N N . ILE A 1 208 ? 15.868 -0.865 5.381 1.00 77.44 208 ILE A N 1
ATOM 1694 C CA . ILE A 1 208 ? 15.069 0.332 5.686 1.00 77.44 208 ILE A CA 1
ATOM 1695 C C . ILE A 1 208 ? 13.754 -0.075 6.354 1.00 77.44 208 ILE A C 1
ATOM 1697 O O . ILE A 1 208 ? 13.415 0.445 7.414 1.00 77.44 208 ILE A O 1
ATOM 1701 N N . PHE A 1 209 ? 13.051 -1.051 5.777 1.00 73.25 209 PHE A N 1
ATOM 1702 C CA . PHE A 1 209 ? 11.791 -1.526 6.340 1.00 73.25 209 PHE A CA 1
ATOM 1703 C C . PHE A 1 209 ? 11.967 -2.321 7.621 1.00 73.25 209 PHE A C 1
ATOM 1705 O O . PHE A 1 209 ? 11.148 -2.179 8.515 1.00 73.25 209 PHE A O 1
ATOM 1712 N N . GLY A 1 210 ? 13.029 -3.114 7.755 1.00 74.12 210 GLY A N 1
ATOM 1713 C CA . GLY A 1 210 ? 13.336 -3.792 9.011 1.00 74.12 210 GLY A CA 1
ATOM 1714 C C . GLY A 1 210 ? 13.568 -2.796 10.149 1.00 74.12 210 GLY A C 1
ATOM 1715 O O . GLY A 1 210 ? 13.052 -2.986 11.246 1.00 74.12 210 GLY A O 1
ATOM 1716 N N . PHE A 1 211 ? 14.283 -1.700 9.880 1.00 78.69 211 PHE A N 1
ATOM 1717 C CA . PHE A 1 211 ? 14.494 -0.641 10.865 1.00 78.69 211 PHE A CA 1
ATOM 1718 C C . PHE A 1 211 ? 13.197 0.111 11.194 1.00 78.69 211 PHE A C 1
ATOM 1720 O O . PHE A 1 211 ? 12.878 0.285 12.368 1.00 78.69 211 PHE A O 1
ATOM 1727 N N . SER A 1 212 ? 12.423 0.493 10.173 1.00 73.19 212 SER A N 1
ATOM 1728 C CA . SER A 1 212 ? 11.110 1.132 10.342 1.00 73.19 212 SER A CA 1
ATOM 1729 C C . SER A 1 212 ? 10.140 0.237 11.121 1.00 73.19 212 SER A C 1
ATOM 1731 O O . SER A 1 212 ? 9.509 0.713 12.053 1.00 73.19 212 SER A O 1
ATOM 1733 N N . ALA A 1 213 ? 10.117 -1.070 10.855 1.00 70.75 213 ALA A N 1
ATOM 1734 C CA . ALA A 1 213 ? 9.306 -2.049 11.573 1.00 70.75 213 ALA A CA 1
ATOM 1735 C C . ALA A 1 213 ? 9.635 -2.108 13.069 1.00 70.75 213 ALA A C 1
ATOM 1737 O O . ALA A 1 213 ? 8.741 -2.074 13.909 1.00 70.75 213 ALA A O 1
ATOM 1738 N N . ILE A 1 214 ? 10.924 -2.200 13.411 1.00 79.38 214 ILE A N 1
ATOM 1739 C CA . ILE A 1 214 ? 11.368 -2.228 14.810 1.00 79.38 214 ILE A CA 1
ATOM 1740 C C . ILE A 1 214 ? 11.001 -0.910 15.490 1.00 79.38 214 ILE A C 1
ATOM 1742 O O . ILE A 1 214 ? 10.449 -0.921 16.587 1.00 79.38 214 ILE A O 1
ATOM 1746 N N . PHE A 1 215 ? 11.271 0.215 14.828 1.00 79.44 215 PHE A N 1
ATOM 1747 C CA . PHE A 1 215 ? 10.932 1.541 15.332 1.00 79.44 215 PHE A CA 1
ATOM 1748 C C . PHE A 1 215 ? 9.426 1.680 15.588 1.00 79.44 215 PHE A C 1
ATOM 1750 O O . PHE A 1 215 ? 9.029 2.097 16.675 1.00 79.44 215 PHE A O 1
ATOM 1757 N N . GLN A 1 216 ? 8.598 1.237 14.642 1.00 74.25 216 GLN A N 1
ATOM 1758 C CA . GLN A 1 216 ? 7.145 1.258 14.742 1.00 74.25 216 GLN A CA 1
ATOM 1759 C C . GLN A 1 216 ? 6.648 0.373 15.890 1.00 74.25 216 GLN A C 1
ATOM 1761 O O . GLN A 1 216 ? 5.872 0.833 16.717 1.00 74.25 216 GLN A O 1
ATOM 1766 N N . ILE A 1 217 ? 7.146 -0.862 16.023 1.00 74.94 217 ILE A N 1
ATOM 1767 C CA . ILE A 1 217 ? 6.753 -1.770 17.115 1.00 74.94 217 ILE A CA 1
ATOM 1768 C C . ILE A 1 217 ? 7.119 -1.181 18.481 1.00 74.94 217 ILE A C 1
ATOM 1770 O O . ILE A 1 217 ? 6.299 -1.199 19.400 1.00 74.94 217 ILE A O 1
ATOM 1774 N N . VAL A 1 218 ? 8.338 -0.651 18.621 1.00 78.75 218 VAL A N 1
ATOM 1775 C CA . VAL A 1 218 ? 8.816 -0.050 19.873 1.00 78.75 218 VAL A CA 1
ATOM 1776 C C . VAL A 1 218 ? 7.947 1.147 20.242 1.00 78.75 218 VAL A C 1
ATOM 1778 O O . VAL A 1 218 ? 7.473 1.246 21.373 1.00 78.75 218 VAL A O 1
ATOM 1781 N N . ILE A 1 219 ? 7.679 2.031 19.285 1.00 73.06 219 ILE A N 1
ATOM 1782 C CA . ILE A 1 219 ? 6.853 3.211 19.520 1.00 73.06 219 ILE A CA 1
ATOM 1783 C C . ILE A 1 219 ? 5.410 2.833 19.819 1.00 73.06 219 ILE A C 1
ATOM 1785 O O . ILE A 1 219 ? 4.850 3.364 20.773 1.00 73.06 219 ILE A O 1
ATOM 1789 N N . THR A 1 220 ? 4.815 1.899 19.080 1.00 68.12 220 THR A N 1
ATOM 1790 C CA . THR A 1 220 ? 3.455 1.416 19.338 1.00 68.12 220 THR A CA 1
ATOM 1791 C C . THR A 1 220 ? 3.353 0.794 20.729 1.00 68.12 220 THR A C 1
ATOM 1793 O O . THR A 1 220 ? 2.379 1.050 21.432 1.00 68.12 220 THR A O 1
ATOM 1796 N N . TYR A 1 221 ? 4.370 0.054 21.183 1.00 72.25 221 TYR A N 1
ATOM 1797 C CA . TYR A 1 221 ? 4.425 -0.500 22.540 1.00 72.25 221 TYR A CA 1
ATOM 1798 C C . TYR A 1 221 ? 4.492 0.591 23.626 1.00 72.25 221 TYR A C 1
ATOM 1800 O O . TYR A 1 221 ? 3.717 0.569 24.589 1.00 72.25 221 TYR A O 1
ATOM 1808 N N . PHE A 1 222 ? 5.365 1.591 23.464 1.00 72.50 222 PHE A N 1
ATOM 1809 C CA . PHE A 1 222 ? 5.461 2.715 24.403 1.00 72.50 222 PHE A CA 1
ATOM 1810 C C . PHE A 1 222 ? 4.199 3.588 24.386 1.00 72.50 222 PHE A C 1
ATOM 1812 O O . PHE A 1 222 ? 3.639 3.891 25.439 1.00 72.50 222 PHE A O 1
ATOM 1819 N N . ALA A 1 223 ? 3.686 3.936 23.208 1.00 64.56 223 ALA A N 1
ATOM 1820 C CA . ALA A 1 223 ? 2.452 4.699 23.054 1.00 64.56 223 ALA A CA 1
ATOM 1821 C C . ALA A 1 223 ? 1.247 3.946 23.635 1.00 64.56 223 ALA A C 1
ATOM 1823 O O . ALA A 1 223 ? 0.378 4.560 24.255 1.00 64.56 223 ALA A O 1
ATOM 1824 N N . ALA A 1 224 ? 1.221 2.615 23.510 1.00 62.56 224 ALA A N 1
ATOM 1825 C CA . ALA A 1 224 ? 0.184 1.788 24.107 1.00 62.56 224 ALA A CA 1
ATOM 1826 C C . ALA A 1 224 ? 0.202 1.802 25.637 1.00 62.56 224 ALA A C 1
ATOM 1828 O O . ALA A 1 224 ? -0.866 1.708 26.243 1.00 62.56 224 ALA A O 1
ATOM 1829 N N . THR A 1 225 ? 1.388 1.940 26.230 1.00 62.03 225 THR A N 1
ATOM 1830 C CA . THR A 1 225 ? 1.590 1.952 27.682 1.00 62.03 225 THR A CA 1
ATOM 1831 C C . THR A 1 225 ? 1.348 3.342 28.287 1.00 62.03 225 THR A C 1
ATOM 1833 O O . THR A 1 225 ? 0.807 3.431 29.385 1.00 62.03 225 THR A O 1
ATOM 1836 N N . TYR A 1 226 ? 1.696 4.426 27.577 1.00 58.84 226 TYR A N 1
ATOM 1837 C CA . TYR A 1 226 ? 1.712 5.787 28.141 1.00 58.84 226 TYR A CA 1
ATOM 1838 C C . TYR A 1 226 ? 0.607 6.742 27.644 1.00 58.84 226 TYR A C 1
ATOM 1840 O O . TYR A 1 226 ? 0.278 7.681 28.362 1.00 58.84 226 TYR A O 1
ATOM 1848 N N . LEU A 1 227 ? 0.026 6.549 26.449 1.00 55.41 227 LEU A N 1
ATOM 1849 C CA . LEU A 1 227 ? -0.850 7.549 25.794 1.00 55.41 227 LEU A CA 1
ATOM 1850 C C . LEU A 1 227 ? -2.301 7.092 25.545 1.00 55.41 227 LEU A C 1
ATOM 1852 O O . LEU A 1 227 ? -3.087 7.830 24.946 1.00 55.41 227 LEU A O 1
ATOM 1856 N N . GLY A 1 228 ? -2.689 5.892 25.989 1.00 61.78 228 GLY A N 1
ATOM 1857 C CA . GLY A 1 228 ? -4.045 5.371 25.771 1.00 61.78 228 GLY A CA 1
ATOM 1858 C C . GLY A 1 228 ? -4.435 5.295 24.281 1.00 61.78 228 GLY A C 1
ATOM 1859 O O . GLY A 1 228 ? -3.586 5.123 23.409 1.00 61.78 228 GLY A O 1
ATOM 1860 N N . LEU A 1 229 ? -5.734 5.396 23.969 1.00 53.19 229 LEU A N 1
ATOM 1861 C CA . LEU A 1 229 ? -6.296 5.275 22.608 1.00 53.19 229 LEU A CA 1
ATOM 1862 C C . LEU A 1 229 ? -5.707 6.275 21.587 1.00 53.19 229 LEU A C 1
ATOM 1864 O O . LEU A 1 229 ? -5.492 5.905 20.435 1.00 53.19 229 LEU A O 1
ATOM 1868 N N . MET A 1 230 ? -5.394 7.513 21.995 1.00 50.50 230 MET A N 1
ATOM 1869 C CA . MET A 1 230 ? -4.904 8.569 21.089 1.00 50.50 230 MET A CA 1
ATOM 1870 C C . MET A 1 230 ? -3.486 8.320 20.558 1.00 50.50 230 MET A C 1
ATOM 1872 O O . MET A 1 230 ? -3.225 8.567 19.381 1.00 50.50 230 MET A O 1
ATOM 1876 N N . GLY A 1 231 ? -2.583 7.777 21.380 1.00 46.59 231 GLY A N 1
ATOM 1877 C CA . GLY A 1 231 ? -1.2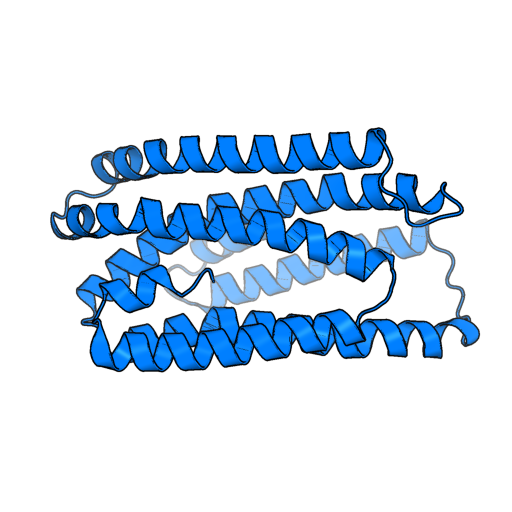24 7.438 20.937 1.00 46.59 231 GLY A CA 1
ATOM 1878 C C . GLY A 1 231 ? -1.191 6.285 19.931 1.00 46.59 231 GLY A C 1
ATOM 1879 O O . GLY A 1 231 ? -0.363 6.276 19.024 1.00 46.59 231 GLY A O 1
ATOM 1880 N N . LYS A 1 232 ? -2.126 5.334 20.047 1.00 52.88 232 LYS A N 1
ATOM 1881 C CA . LYS A 1 232 ? -2.162 4.120 19.214 1.00 52.88 232 LY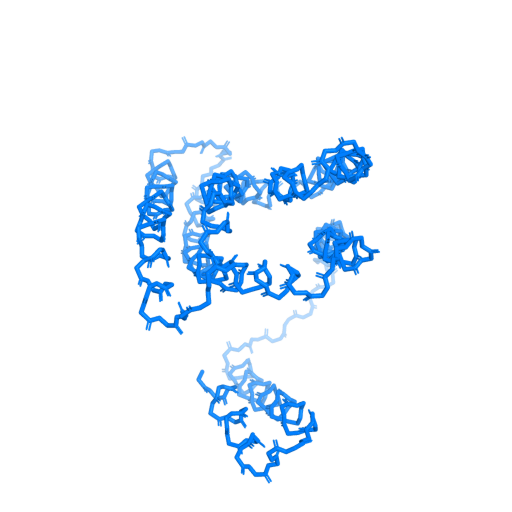S A CA 1
ATOM 1882 C C . LYS A 1 232 ? -2.631 4.392 17.783 1.00 52.88 232 LYS A C 1
ATOM 1884 O O . LYS A 1 232 ? -2.129 3.781 16.848 1.00 52.88 232 LYS A O 1
ATOM 1889 N N . VAL A 1 233 ? -3.566 5.326 17.597 1.00 50.78 233 VAL A N 1
ATOM 1890 C CA . VAL A 1 233 ? -4.087 5.675 16.263 1.00 50.78 233 VAL A CA 1
ATOM 1891 C C . VAL A 1 233 ? -3.104 6.534 15.468 1.00 50.78 233 VAL A C 1
ATOM 1893 O O . VAL A 1 233 ? -3.053 6.427 14.246 1.00 50.78 233 VAL A O 1
ATOM 1896 N N . SER A 1 234 ? -2.286 7.342 16.149 1.00 45.78 234 SER A N 1
ATOM 1897 C CA . SER A 1 234 ? -1.345 8.242 15.481 1.00 45.78 234 SER A CA 1
ATOM 1898 C C . SER A 1 234 ? -0.099 7.571 14.916 1.00 45.78 234 SER A C 1
ATOM 1900 O O . SER A 1 234 ? 0.560 8.183 14.085 1.00 45.78 234 SER A O 1
ATOM 1902 N N . MET A 1 235 ? 0.216 6.344 15.340 1.00 50.25 235 MET A N 1
ATOM 1903 C CA . MET A 1 235 ? 1.508 5.695 15.060 1.00 50.25 235 MET A CA 1
ATOM 1904 C C . MET A 1 235 ? 1.418 4.525 14.066 1.00 50.25 235 MET A C 1
ATOM 1906 O O . MET A 1 235 ? 2.442 4.043 13.595 1.00 50.25 235 MET A O 1
ATOM 1910 N N . ARG A 1 236 ? 0.206 4.080 13.702 1.00 48.88 236 ARG A N 1
ATOM 1911 C CA . ARG A 1 236 ? -0.012 2.999 12.718 1.00 48.88 236 ARG A CA 1
ATOM 1912 C C . ARG A 1 236 ? 0.492 3.339 11.310 1.00 48.88 236 ARG A C 1
ATOM 1914 O O . ARG A 1 236 ? 0.773 2.451 10.512 1.00 48.88 236 ARG A O 1
ATOM 1921 N N . GLU A 1 237 ? 0.588 4.622 11.000 1.00 46.00 237 GLU A N 1
ATOM 1922 C CA . GLU A 1 237 ? 0.901 5.096 9.653 1.00 46.00 237 GLU A CA 1
ATOM 1923 C C . GLU A 1 237 ? 2.306 5.724 9.530 1.00 46.00 237 GLU A C 1
ATOM 1925 O O . GLU A 1 237 ? 2.614 6.326 8.499 1.00 46.00 237 GLU A O 1
ATOM 1930 N N . PHE A 1 238 ? 3.141 5.591 10.572 1.00 36.78 238 PHE A N 1
ATOM 1931 C CA . PHE A 1 238 ? 4.562 5.968 10.579 1.00 36.78 238 PHE A CA 1
ATOM 1932 C C . PHE A 1 238 ? 5.478 4.748 10.481 1.00 36.78 238 PHE A C 1
ATOM 1934 O O . PHE A 1 238 ? 5.158 3.724 11.122 1.00 36.78 238 PHE A O 1
#

Radius of gyration: 21.5 Å; chains: 1; bounding box: 49×39×55 Å

Sequence (238 aa):
MATLLISIGGLYLYPESIIGPMYGRLLSGAIIFIMAHFIFVKYGSFKFNKEFLPEIKQFCMPFLFYVLSGWILSQIDRFMLQSYIDKVDLNTYDLVLKCFFGIEFLQNSLSAVIFPKLYEIWNKQERLSTTKESNRYFNVFTAVNIIQLIVFCIAIPILYKLLITKQSFYDAASYIGILAAGYGLRSILNFYLSTILFAKNTLTLLKIFGFSAIFQIVITYFAATYLGLMGKVSMREF

Foldseek 3Di:
DQLVVQLVVLCVVPVPDPVSNVVSNVVSVVVVVVVVVVVCVVPHDDDDDPVCVVVCCLLVVLVVVLVVLVVCLLCVLLVLCVVQDDPVVNVLVVVLVVLCVVLVVVLVVLCVVLLVVLLVVCVPDPDLDCDPVNVVSVVVSLVVSVVVLVVSLVVVVVVCVVPDDDPSNVVCNVLSVLVSVLSSVVSVVVVVVSSCVSVSVSVVVSVVSVVVSVVLVVQCVVCVVPPPPVSSSNRSSD

Secondary structure (DSSP, 8-state):
-HHHHHHHHHHHH-TT-THHHHHHHHHHHHHHHHHHHHHHHHH------GGGHHHHHHHHHHHHHHHHHHHHHHHHHHHHHHHHS-HHHHHHHHHHHHHHHHHHHHHHHHHHHHHHHHHHHHHT-SS----HHHHHHHHHHHHHHHHHHHHHHHHHHHHHHHH---THHHHTTHHHHHHHHHHHHHHHHHHHHHHHHHTT-HHHHHHHHHHHHHHHHHHHHHHHHHSHHHHHHHHTT-